Protein AF-0000000080536273 (afdb_homodimer)

Secondary structure (DSSP, 8-state):
--TT-HHHHHHTTSSPPPHHHHHHT-EEEEEETTTTEEEEEEEE-GGGB-TTSSBPHHHHHHHHHHHHHHHHHTT--TTEEEEEEEEEEEE-S---SEEEEEEEEEEEEETTEEEEEEEEE-TT--EEEEEEEEEEEEE-EETTEEPPHHHHHHHHHHHHHHHHTTT-/--TTSHHHHHHTTSSPPPHHHHHHT-EEEEEETTTTEEEEEEEE-GGGB-TTSSBPHHHHHHHHHHHHHHHHHTT--TTEEEEEEEEEEEE-S---SEEEEEEEEEEEEETTEEEEEEEEE-TT--EEEEEEEEEEEEE-EETTEEPPHHHHHHHHHHHHHHHHTTT-

Solvent-accessible surface area (backbone atoms only — not comparable to full-atom values): 16482 Å² total; per-residue (Å²): 128,48,80,70,9,59,46,48,34,33,76,71,63,79,34,74,63,31,32,33,40,58,62,42,34,57,40,84,71,49,72,40,76,93,64,31,30,26,36,35,36,29,38,38,47,68,56,45,10,35,54,86,46,32,45,31,67,19,52,54,44,27,51,38,43,67,19,30,51,49,27,50,36,49,68,32,52,42,23,44,42,74,44,70,41,34,38,37,37,39,47,71,40,91,39,63,61,35,65,35,38,33,30,6,24,52,76,45,73,54,92,46,36,36,35,29,36,22,38,31,22,39,88,88,63,50,61,25,32,38,34,39,35,38,26,41,47,43,68,32,60,59,96,86,35,73,41,55,54,88,54,22,50,58,50,51,50,52,44,30,52,55,48,43,54,67,79,106,128,48,78,70,8,60,46,48,33,33,75,72,62,78,34,75,63,31,32,32,40,59,62,42,34,58,41,86,72,49,72,41,75,92,63,30,29,27,36,35,36,28,39,38,48,69,57,45,10,34,54,85,47,31,44,31,67,19,52,52,45,27,51,39,44,68,18,29,50,48,27,52,34,51,70,33,53,43,24,46,42,74,43,69,42,32,37,38,38,40,48,70,40,91,40,64,61,35,66,36,37,33,30,6,22,51,76,44,73,55,94,48,37,36,34,28,37,23,38,31,22,40,89,87,63,51,61,27,33,38,35,40,34,38,28,42,48,41,68,32,62,58,95,87,36,71,41,55,55,88,54,22,48,58,52,52,51,51,43,29,53,56,48,43,53,68,78,107

Structure (mmCIF, N/CA/C/O backbone):
data_AF-0000000080536273-model_v1
#
loop_
_entity.id
_entity.type
_entity.pdbx_description
1 polymer Thioesterase
#
loop_
_atom_site.group_PDB
_atom_site.id
_atom_site.type_symbol
_atom_site.label_atom_id
_atom_site.label_alt_id
_atom_site.label_comp_id
_atom_site.label_asym_id
_atom_site.label_entity_id
_atom_site.label_seq_id
_atom_site.pdbx_PDB_ins_code
_atom_site.Cartn_x
_atom_site.Cartn_y
_atom_site.Cartn_z
_atom_site.occupancy
_atom_site.B_iso_or_equiv
_atom_site.auth_seq_id
_atom_site.auth_comp_id
_atom_site.auth_asym_id
_atom_site.auth_atom_id
_atom_site.pdbx_PDB_model_num
ATOM 1 N N . MET A 1 1 ? -8.031 -25.562 -11.961 1 55.72 1 MET A N 1
ATOM 2 C CA . MET A 1 1 ? -7.125 -25.172 -10.891 1 55.72 1 MET A CA 1
ATOM 3 C C . MET A 1 1 ? -5.797 -25.906 -10.992 1 55.72 1 MET A C 1
ATOM 5 O O . MET A 1 1 ? -5.773 -27.125 -11.227 1 55.72 1 MET A O 1
ATOM 9 N N . ASN A 1 2 ? -4.711 -25.188 -11.344 1 63.5 2 ASN A N 1
ATOM 10 C CA . ASN A 1 2 ? -3.426 -25.875 -11.461 1 63.5 2 ASN A CA 1
ATOM 11 C C . ASN A 1 2 ? -2.893 -26.297 -10.102 1 63.5 2 ASN A C 1
ATOM 13 O O . ASN A 1 2 ? -2.377 -25.469 -9.344 1 63.5 2 ASN A O 1
ATOM 17 N N . PRO A 1 3 ? -3.283 -27.5 -9.672 1 62.69 3 PRO A N 1
ATOM 18 C CA . PRO A 1 3 ? -2.848 -28 -8.359 1 62.69 3 PRO A CA 1
ATOM 19 C C . PRO A 1 3 ? -1.346 -27.828 -8.141 1 62.69 3 PRO A C 1
ATOM 21 O O . PRO A 1 3 ? -0.875 -27.906 -7 1 62.69 3 PRO A O 1
ATOM 24 N N . GLU A 1 4 ? -0.7 -27.578 -9.219 1 68.12 4 GLU A N 1
ATOM 25 C CA . GLU A 1 4 ? 0.751 -27.484 -9.086 1 68.12 4 GLU A CA 1
ATOM 26 C C . GLU A 1 4 ? 1.185 -26.047 -8.828 1 68.12 4 GLU A C 1
ATOM 28 O O . GLU A 1 4 ? 2.375 -25.766 -8.664 1 68.12 4 GLU A O 1
ATOM 33 N N . SER A 1 5 ? 0.226 -25.219 -8.648 1 80.94 5 SER A N 1
ATOM 34 C CA . SER A 1 5 ? 0.563 -23.812 -8.422 1 80.94 5 SER A CA 1
ATOM 35 C C . SER A 1 5 ? 0.964 -23.578 -6.969 1 80.94 5 SER A C 1
ATOM 37 O O . SER A 1 5 ? 0.443 -24.219 -6.059 1 80.94 5 SER A O 1
ATOM 39 N N . ILE A 1 6 ? 2.018 -22.797 -6.785 1 83.88 6 ILE A N 1
ATOM 40 C CA . ILE A 1 6 ? 2.463 -22.391 -5.457 1 83.88 6 ILE A CA 1
ATOM 41 C C . ILE A 1 6 ? 1.312 -21.734 -4.703 1 83.88 6 ILE A C 1
ATOM 43 O O . ILE A 1 6 ? 1.172 -21.906 -3.49 1 83.88 6 ILE A O 1
ATOM 47 N N . PHE A 1 7 ? 0.487 -21.188 -5.496 1 89.56 7 PHE A N 1
ATOM 48 C CA . PHE A 1 7 ? -0.667 -20.5 -4.934 1 89.56 7 PHE A CA 1
ATOM 49 C C . PHE A 1 7 ? -1.571 -21.469 -4.188 1 89.56 7 PHE A C 1
ATOM 51 O O . PHE A 1 7 ? -1.931 -21.234 -3.033 1 89.56 7 PHE A O 1
ATOM 58 N N . TYR A 1 8 ? -1.794 -22.531 -4.664 1 89.12 8 TYR A N 1
ATOM 59 C CA . TYR A 1 8 ? -2.723 -23.484 -4.047 1 89.12 8 TYR A CA 1
ATOM 60 C C . TYR A 1 8 ? -2.057 -24.234 -2.902 1 89.12 8 TYR A C 1
ATOM 62 O O . TYR A 1 8 ? -2.734 -24.734 -2.004 1 89.12 8 TYR A O 1
ATOM 70 N N . SER A 1 9 ? -0.755 -24.297 -2.938 1 88.38 9 SER A N 1
ATOM 71 C CA . SER A 1 9 ? -0.055 -24.859 -1.787 1 88.38 9 SER A CA 1
ATOM 72 C C . SER A 1 9 ? -0.231 -23.969 -0.552 1 88.38 9 SER A C 1
ATOM 74 O O . SER A 1 9 ? -0.287 -24.484 0.571 1 88.38 9 SER A O 1
ATOM 76 N N . VAL A 1 10 ? -0.36 -22.719 -0.791 1 90.44 10 VAL A N 1
ATOM 77 C CA . VAL A 1 10 ? -0.604 -21.781 0.304 1 90.44 10 VAL A CA 1
ATOM 78 C C . VAL A 1 10 ? -2.068 -21.859 0.731 1 90.44 10 VAL A C 1
ATOM 80 O O . VAL A 1 10 ? -2.369 -21.969 1.922 1 90.44 10 VAL A O 1
ATOM 83 N N . VAL A 1 11 ? -2.955 -21.844 -0.233 1 92.19 11 VAL A N 1
ATOM 84 C CA . VAL A 1 11 ? -4.395 -21.844 0.006 1 92.19 11 VAL A CA 1
ATOM 85 C C . VAL A 1 11 ? -4.801 -23.109 0.758 1 92.19 11 VAL A C 1
ATOM 87 O O . VAL A 1 11 ? -5.648 -23.062 1.649 1 92.19 11 VAL A O 1
ATOM 90 N N . ASN A 1 12 ? -4.113 -24.203 0.461 1 90.81 12 ASN A N 1
ATOM 91 C CA . ASN A 1 12 ? -4.469 -25.484 1.057 1 90.81 12 ASN A CA 1
ATOM 92 C C . ASN A 1 12 ? -3.748 -25.703 2.385 1 90.81 12 ASN A C 1
ATOM 94 O O . ASN A 1 12 ? -3.99 -26.703 3.07 1 90.81 12 ASN A O 1
ATOM 98 N N . GLY A 1 13 ? -2.844 -24.844 2.736 1 90.38 13 GLY A N 1
ATOM 99 C CA . GLY A 1 13 ? -2.197 -24.906 4.035 1 90.38 13 GLY A CA 1
ATOM 100 C C . GLY A 1 13 ? -0.905 -25.703 4.02 1 90.38 13 GLY A C 1
ATOM 101 O O . GLY A 1 13 ? -0.307 -25.953 5.07 1 90.38 13 GLY A O 1
ATOM 102 N N . ASP A 1 14 ? -0.464 -26.172 2.814 1 90 14 ASP A N 1
ATOM 103 C CA . ASP A 1 14 ? 0.796 -26.891 2.691 1 90 14 ASP A CA 1
ATOM 104 C C . ASP A 1 14 ? 1.989 -25.969 2.904 1 90 14 ASP A C 1
ATOM 106 O O . ASP A 1 14 ? 3.053 -26.406 3.346 1 90 14 ASP A O 1
ATOM 110 N N . LEU A 1 15 ? 1.803 -24.797 2.541 1 91.31 15 LEU A N 1
ATOM 111 C CA . LEU A 1 15 ? 2.793 -23.734 2.752 1 91.31 15 LEU A CA 1
ATOM 112 C C . LEU A 1 15 ? 2.186 -22.562 3.516 1 91.31 15 LEU A C 1
ATOM 114 O O . LEU A 1 15 ? 0.981 -22.312 3.426 1 91.31 15 LEU A O 1
ATOM 118 N N . PRO A 1 16 ? 3.014 -21.922 4.289 1 91.75 16 PRO A N 1
ATOM 119 C CA . PRO A 1 16 ? 2.486 -20.766 5.02 1 91.75 16 PRO A CA 1
ATOM 120 C C . PRO A 1 16 ? 2.189 -19.578 4.109 1 91.75 16 PRO A C 1
ATOM 122 O O . PRO A 1 16 ? 2.752 -19.469 3.016 1 91.75 16 PRO A O 1
ATOM 125 N N . PRO A 1 17 ? 1.278 -18.719 4.598 1 92.38 17 PRO A N 1
ATOM 126 C CA . PRO A 1 17 ? 1.114 -17.469 3.861 1 92.38 17 PRO A CA 1
ATOM 127 C C . PRO A 1 17 ? 2.336 -16.562 3.963 1 92.38 17 PRO A C 1
ATOM 129 O O . PRO A 1 17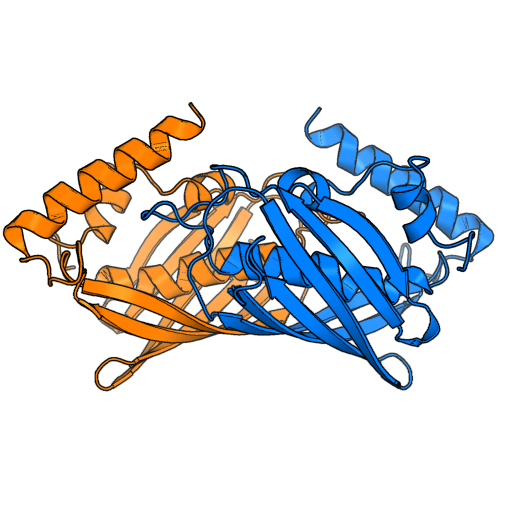 ? 3.209 -16.781 4.809 1 92.38 17 PRO A O 1
ATOM 132 N N . SER A 1 18 ? 2.42 -15.648 3.035 1 93.88 18 SER A N 1
ATOM 133 C CA . SER A 1 18 ? 3.451 -14.625 3.172 1 93.88 18 SER A CA 1
ATOM 134 C C . SER A 1 18 ? 3.258 -13.812 4.449 1 93.88 18 SER A C 1
ATOM 136 O O . SER A 1 18 ? 2.164 -13.789 5.016 1 93.88 18 SER A O 1
ATOM 138 N N . GLN A 1 19 ? 4.312 -13.148 4.926 1 96.31 19 GLN A N 1
ATOM 139 C CA . GLN A 1 19 ? 4.195 -12.258 6.074 1 96.31 19 GLN A CA 1
ATOM 140 C C . GLN A 1 19 ? 3.219 -11.117 5.793 1 96.31 19 GLN A C 1
ATOM 142 O O . GLN A 1 19 ? 2.402 -10.766 6.645 1 96.31 19 GLN A O 1
ATOM 147 N N . ALA A 1 20 ? 3.293 -10.602 4.562 1 97 20 ALA A N 1
ATOM 148 C CA . ALA A 1 20 ? 2.357 -9.555 4.164 1 97 20 ALA A CA 1
ATOM 149 C C . ALA A 1 20 ? 0.914 -10.039 4.273 1 97 20 ALA A C 1
ATOM 151 O O . ALA A 1 20 ? 0.055 -9.336 4.809 1 97 20 ALA A O 1
ATOM 152 N N . GLY A 1 21 ? 0.68 -11.219 3.727 1 97.12 21 GLY A N 1
ATOM 153 C CA . GLY A 1 21 ? -0.654 -11.789 3.822 1 97.12 21 GLY A CA 1
ATOM 154 C C . GLY A 1 21 ? -1.128 -11.961 5.254 1 97.12 21 GLY A C 1
ATOM 155 O O . GLY A 1 21 ? -2.289 -11.688 5.562 1 97.12 21 GLY A O 1
ATOM 156 N N . THR A 1 22 ? -0.258 -12.391 6.117 1 96.56 22 THR A N 1
ATOM 157 C CA . THR A 1 22 ? -0.584 -12.547 7.531 1 96.56 22 THR A CA 1
ATOM 158 C C . THR A 1 22 ? -0.909 -11.203 8.164 1 96.56 22 THR A C 1
ATOM 160 O O . THR A 1 22 ? -1.911 -11.062 8.867 1 96.56 22 THR A O 1
ATOM 163 N N . LEU A 1 23 ? -0.122 -10.25 7.887 1 97.31 23 LEU A N 1
ATOM 164 C CA . LEU A 1 23 ? -0.314 -8.914 8.43 1 97.31 23 LEU A CA 1
ATOM 165 C C . LEU A 1 23 ? -1.658 -8.336 8 1 97.31 23 LEU A C 1
ATOM 167 O O . LEU A 1 23 ? -2.357 -7.711 8.805 1 97.31 23 LEU A O 1
ATOM 171 N N . LEU A 1 24 ? -2.047 -8.578 6.766 1 98.38 24 LEU A N 1
ATOM 172 C CA . LEU A 1 24 ? -3.264 -8.008 6.199 1 98.38 24 LEU A CA 1
ATOM 173 C C . LEU A 1 24 ? -4.484 -8.844 6.574 1 98.38 24 LEU A C 1
ATOM 175 O O . LEU A 1 24 ? -5.617 -8.469 6.266 1 98.38 24 LEU A O 1
ATOM 179 N N . GLY A 1 25 ? -4.266 -9.992 7.219 1 98.12 25 GLY A N 1
ATOM 180 C CA . GLY A 1 25 ? -5.371 -10.883 7.512 1 98.12 25 GLY A CA 1
ATOM 181 C C . GLY A 1 25 ? -5.98 -11.508 6.273 1 98.12 25 GLY A C 1
ATOM 182 O O . GLY A 1 25 ? -7.203 -11.633 6.172 1 98.12 25 GLY A O 1
ATOM 183 N N . TRP A 1 26 ? -5.195 -11.852 5.363 1 98.12 26 TRP A N 1
ATOM 184 C CA . TRP A 1 26 ? -5.602 -12.352 4.055 1 98.12 26 TRP A CA 1
ATOM 185 C C . TRP A 1 26 ? -6.176 -13.766 4.172 1 98.12 26 TRP A C 1
ATOM 187 O O . TRP A 1 26 ? -5.59 -14.625 4.824 1 98.12 26 TRP A O 1
ATOM 197 N N . ARG A 1 27 ? -7.293 -13.969 3.59 1 97.38 27 ARG A N 1
ATOM 198 C CA . ARG A 1 27 ? -7.938 -15.281 3.516 1 97.38 27 ARG A CA 1
ATOM 199 C C . ARG A 1 27 ? -8.523 -15.523 2.129 1 97.38 27 ARG A C 1
ATOM 201 O O . ARG A 1 27 ? -9.258 -14.688 1.603 1 97.38 27 ARG A O 1
ATOM 208 N N . PHE A 1 28 ? -8.219 -16.719 1.618 1 97.62 28 PHE A N 1
ATOM 209 C CA . PHE A 1 28 ? -8.766 -17.125 0.33 1 97.62 28 PHE A CA 1
ATOM 210 C C . PHE A 1 28 ? -10.219 -17.562 0.475 1 97.62 28 PHE A C 1
ATOM 212 O O . PHE A 1 28 ? -10.562 -18.281 1.414 1 97.62 28 PHE A O 1
ATOM 219 N N . VAL A 1 29 ? -11.055 -17.094 -0.467 1 98 29 VAL A N 1
ATOM 220 C CA . VAL A 1 29 ? -12.445 -17.531 -0.459 1 98 29 VAL A CA 1
ATOM 221 C C . VAL A 1 29 ? -12.711 -18.438 -1.665 1 98 29 VAL A C 1
ATOM 223 O O . VAL A 1 29 ? -13.094 -19.594 -1.509 1 98 29 VAL A O 1
ATOM 226 N N . GLU A 1 30 ? -12.43 -17.922 -2.855 1 97.06 30 GLU A N 1
ATOM 227 C CA . GLU A 1 30 ? -12.648 -18.734 -4.047 1 97.06 30 GLU A CA 1
ATOM 228 C C . GLU A 1 30 ? -11.961 -18.125 -5.266 1 97.06 30 GLU A C 1
ATOM 230 O O . GLU A 1 30 ? -11.555 -16.969 -5.238 1 97.06 30 GLU A O 1
ATOM 235 N N . TYR A 1 31 ? -11.844 -18.969 -6.273 1 96.56 31 TYR A N 1
ATOM 236 C CA . TYR A 1 31 ? -11.359 -18.562 -7.586 1 96.56 31 TYR A CA 1
ATOM 237 C C . TYR A 1 31 ? -12.312 -19 -8.688 1 96.56 31 TYR A C 1
ATOM 239 O O . TYR A 1 31 ? -12.719 -20.172 -8.734 1 96.56 31 TYR A O 1
ATOM 247 N N . ASP A 1 32 ? -12.711 -18.047 -9.461 1 96.94 32 ASP A N 1
ATOM 248 C CA . ASP A 1 32 ? -13.523 -18.328 -10.641 1 96.94 32 ASP A CA 1
ATOM 249 C C . ASP A 1 32 ? -12.664 -18.422 -11.898 1 96.94 32 ASP A C 1
ATOM 251 O O . ASP A 1 32 ? -12.227 -17.391 -12.43 1 96.94 32 ASP A O 1
ATOM 255 N N . ASP A 1 33 ? -12.492 -19.594 -12.391 1 93.5 33 ASP A N 1
ATOM 256 C CA . ASP A 1 33 ? -11.609 -19.828 -13.539 1 93.5 33 ASP A CA 1
ATOM 257 C C . ASP A 1 33 ? -12.164 -19.156 -14.797 1 93.5 33 ASP A C 1
ATOM 259 O O . ASP A 1 33 ? -11.406 -18.578 -15.578 1 93.5 33 ASP A O 1
ATOM 263 N N . ALA A 1 34 ? -13.406 -19.203 -14.961 1 95.44 34 ALA A N 1
ATOM 264 C CA . ALA A 1 34 ? -14.031 -18.656 -16.156 1 95.44 34 ALA A CA 1
ATOM 265 C C . ALA A 1 34 ? -13.836 -17.141 -16.234 1 95.44 34 ALA A C 1
ATOM 267 O O . ALA A 1 34 ? -13.594 -16.594 -17.297 1 95.44 34 ALA A O 1
ATOM 268 N N . LEU A 1 35 ? -13.875 -16.484 -15.086 1 96.38 35 LEU A N 1
ATOM 269 C CA . LEU A 1 35 ? -13.742 -15.039 -15.023 1 96.38 35 LEU A CA 1
ATOM 270 C C . LEU A 1 35 ? -12.297 -14.641 -14.719 1 96.38 35 LEU A C 1
ATOM 272 O O . LEU A 1 35 ? -11.953 -13.453 -14.758 1 96.38 35 LEU A O 1
ATOM 276 N N . ARG A 1 36 ? -11.484 -15.594 -14.398 1 96.88 36 ARG A N 1
ATOM 277 C CA . ARG A 1 36 ? -10.133 -15.336 -13.922 1 96.88 36 ARG A CA 1
ATOM 278 C C . ARG A 1 36 ? -10.141 -14.352 -12.75 1 96.88 36 ARG A C 1
ATOM 280 O O . ARG A 1 36 ? -9.359 -13.398 -12.734 1 96.88 36 ARG A O 1
ATOM 287 N N . ARG A 1 37 ? -11.039 -1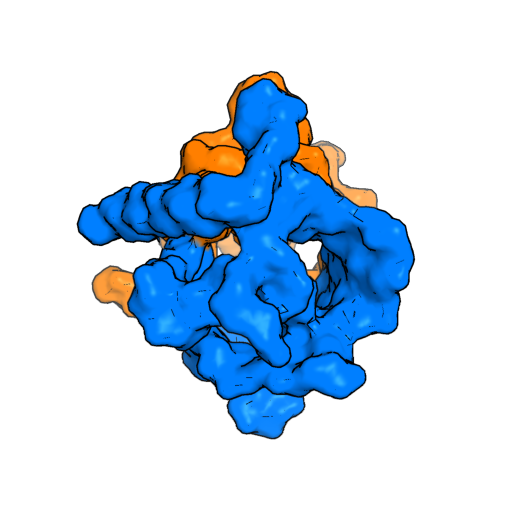4.703 -11.859 1 98.19 37 ARG A N 1
ATOM 288 C CA . ARG A 1 37 ? -11.328 -13.797 -10.75 1 98.19 37 ARG A CA 1
ATOM 289 C C . ARG A 1 37 ? -11.141 -14.5 -9.406 1 98.19 37 ARG A C 1
ATOM 291 O O . ARG A 1 37 ? -11.609 -15.617 -9.219 1 98.19 37 ARG A O 1
ATOM 298 N N . ILE A 1 38 ? -10.484 -13.734 -8.547 1 98.06 38 ILE A N 1
ATOM 299 C CA . ILE A 1 38 ? -10.312 -14.25 -7.195 1 98.06 38 ILE A CA 1
ATOM 300 C C . ILE A 1 38 ? -11.172 -13.453 -6.223 1 98.06 38 ILE A C 1
ATOM 302 O O . ILE A 1 38 ? -11.391 -12.25 -6.418 1 98.06 38 ILE A O 1
ATOM 306 N N . HIS A 1 39 ? -11.656 -14.117 -5.242 1 98.62 39 HIS A N 1
ATOM 307 C CA . HIS A 1 39 ? -12.352 -13.555 -4.09 1 98.62 39 HIS A CA 1
ATOM 308 C C . HIS A 1 39 ? -11.594 -13.844 -2.795 1 98.62 39 HIS A C 1
ATOM 310 O O . HIS A 1 39 ? -11.328 -15.008 -2.479 1 98.62 39 HIS A O 1
ATOM 316 N N . VAL A 1 40 ? -11.25 -12.781 -2.09 1 98.62 40 VAL A N 1
ATOM 317 C CA . VAL A 1 40 ? -10.516 -12.938 -0.84 1 98.62 40 VAL A CA 1
ATOM 318 C C . VAL A 1 40 ? -11.117 -12.031 0.233 1 98.62 40 VAL A C 1
ATOM 320 O O . VAL A 1 40 ? -11.953 -11.18 -0.064 1 98.62 40 VAL A O 1
ATOM 323 N N . GLU A 1 41 ? -10.68 -12.258 1.43 1 98.81 41 GLU A N 1
ATOM 324 C CA . GLU A 1 41 ? -11.023 -11.398 2.557 1 98.81 41 GLU A CA 1
ATOM 325 C C . GLU A 1 41 ? -9.781 -10.977 3.33 1 98.81 41 GLU A C 1
ATOM 327 O O . GLU A 1 41 ? -8.758 -11.672 3.299 1 98.81 41 GLU A O 1
ATOM 332 N N . PHE A 1 42 ? -9.953 -9.875 3.939 1 98.81 42 PHE A N 1
ATOM 333 C CA . PHE A 1 42 ? -8.938 -9.344 4.848 1 98.81 42 PHE A CA 1
ATOM 334 C C . PHE A 1 42 ? -9.539 -9.062 6.219 1 98.81 42 PHE A C 1
ATOM 336 O O . PHE A 1 42 ? -10.758 -8.906 6.352 1 98.81 42 PHE A O 1
ATOM 343 N N . ASP A 1 43 ? -8.688 -9.07 7.219 1 98.75 43 ASP A N 1
ATOM 344 C CA . ASP A 1 43 ? -9 -8.555 8.547 1 98.75 43 ASP A CA 1
ATOM 345 C C . ASP A 1 43 ? -8 -7.48 8.969 1 98.75 43 ASP A C 1
ATOM 347 O O . ASP A 1 43 ? -6.938 -7.797 9.516 1 98.75 43 ASP A O 1
ATOM 351 N N . ALA A 1 44 ? -8.367 -6.262 8.656 1 98.19 44 ALA A N 1
ATOM 352 C CA . ALA A 1 44 ? -7.465 -5.141 8.898 1 98.19 44 ALA A CA 1
ATOM 353 C C . ALA A 1 44 ? -7.34 -4.844 10.391 1 98.19 44 ALA A C 1
ATOM 355 O O . ALA A 1 44 ? -8.312 -4.453 11.031 1 98.19 44 ALA A O 1
ATOM 356 N N . GLY A 1 45 ? -6.184 -4.977 10.906 1 97.06 45 GLY A N 1
ATOM 357 C CA . GLY A 1 45 ? -5.934 -4.684 12.312 1 97.06 45 GLY A CA 1
ATOM 358 C C . GLY A 1 45 ? -5.656 -3.217 12.57 1 97.06 45 GLY A C 1
ATOM 359 O O . GLY A 1 45 ? -5.473 -2.436 11.641 1 97.06 45 GLY A O 1
ATOM 360 N N . PRO A 1 46 ? -5.586 -2.863 13.898 1 95.62 46 PRO A N 1
ATOM 361 C CA . PRO A 1 46 ? -5.359 -1.465 14.266 1 95.62 46 PRO A CA 1
ATOM 362 C C . PRO A 1 46 ? -3.984 -0.957 13.836 1 95.62 46 PRO A C 1
ATOM 364 O O . PRO A 1 46 ? -3.793 0.251 13.672 1 95.62 46 PRO A O 1
ATOM 367 N N . MET A 1 47 ? -3.064 -1.835 13.562 1 96.12 47 MET A N 1
ATOM 368 C CA . MET A 1 47 ? -1.708 -1.453 13.18 1 96.12 47 MET A CA 1
ATOM 369 C C . MET A 1 47 ? -1.697 -0.773 11.812 1 96.12 47 MET A C 1
ATOM 371 O O . MET A 1 47 ? -0.717 -0.122 11.453 1 96.12 47 MET A O 1
ATOM 375 N N . LEU A 1 48 ? -2.771 -0.905 11.055 1 97.81 48 LEU A N 1
ATOM 376 C CA . LEU A 1 48 ? -2.801 -0.423 9.68 1 97.81 48 LEU A CA 1
ATOM 377 C C . LEU A 1 48 ? -3.439 0.96 9.602 1 97.81 48 LEU A C 1
ATOM 379 O O . LEU A 1 48 ? -3.686 1.474 8.508 1 97.81 48 LEU A O 1
ATOM 383 N N . THR A 1 49 ? -3.674 1.627 10.734 1 96.69 49 THR A N 1
ATOM 384 C CA . THR A 1 49 ? -4.539 2.801 10.742 1 96.69 49 THR A CA 1
ATOM 385 C C . THR A 1 49 ? -3.715 4.078 10.609 1 96.69 49 THR A C 1
ATOM 387 O O . THR A 1 49 ? -2.58 4.148 11.086 1 96.69 49 THR A O 1
ATOM 390 N N . ASN A 1 50 ? -4.371 5.051 9.953 1 94.38 50 ASN A N 1
ATOM 391 C CA . ASN A 1 50 ? -3.854 6.414 9.891 1 94.38 50 ASN A CA 1
ATOM 392 C C . ASN A 1 50 ? -4.16 7.191 11.164 1 94.38 50 ASN A C 1
ATOM 394 O O . ASN A 1 50 ? -4.715 6.637 12.117 1 94.38 50 ASN A O 1
ATOM 398 N N . PRO A 1 51 ? -3.781 8.461 11.25 1 89.44 51 PRO A N 1
ATOM 399 C CA . PRO A 1 51 ? -3.975 9.234 12.477 1 89.44 51 PRO A CA 1
ATOM 400 C C . PRO A 1 51 ? -5.441 9.32 12.891 1 89.44 51 PRO A C 1
ATOM 402 O O . PRO A 1 51 ? -5.742 9.477 14.078 1 89.44 51 PRO A O 1
ATOM 405 N N . MET A 1 52 ? -6.32 9.188 11.914 1 89.94 52 MET A N 1
ATOM 406 C CA . MET A 1 52 ? -7.742 9.344 12.211 1 89.94 52 MET A CA 1
ATOM 407 C C . MET A 1 52 ? -8.383 8 12.555 1 89.94 52 MET A C 1
ATOM 409 O O . MET A 1 52 ? -9.578 7.938 12.828 1 89.94 52 MET A O 1
ATOM 413 N N . GLY A 1 53 ? -7.656 6.918 12.406 1 93.5 53 GLY A N 1
ATOM 414 C CA . GLY A 1 53 ? -8.148 5.609 12.805 1 93.5 53 GLY A CA 1
ATOM 415 C C . GLY A 1 53 ? -8.703 4.801 11.641 1 93.5 53 GLY A C 1
ATOM 416 O O . GLY A 1 53 ? -9.188 3.684 11.836 1 93.5 53 GLY A O 1
ATOM 417 N N . ASN A 1 54 ? -8.672 5.387 10.5 1 96.19 54 ASN A N 1
ATOM 418 C CA . ASN A 1 54 ? -9.008 4.629 9.305 1 96.19 54 ASN A CA 1
ATOM 419 C C . ASN A 1 54 ? -7.805 3.859 8.766 1 96.19 54 ASN A C 1
ATOM 421 O O . ASN A 1 54 ? -6.66 4.219 9.047 1 96.19 54 ASN A O 1
ATOM 425 N N . VAL A 1 55 ? -8.078 2.812 8.016 1 98 55 VAL A N 1
ATOM 426 C CA . VAL A 1 55 ? -6.98 2.129 7.332 1 98 55 VAL A CA 1
ATOM 427 C C . VAL A 1 55 ? -6.293 3.088 6.363 1 98 55 VAL A C 1
ATOM 429 O O . VAL A 1 55 ? -6.957 3.76 5.57 1 98 55 VAL A O 1
ATOM 432 N N . GLN A 1 56 ? -5.023 3.193 6.504 1 97.88 56 GLN A N 1
ATOM 433 C CA . GLN A 1 56 ? -4.27 4.062 5.605 1 97.88 56 GLN A CA 1
ATOM 434 C C . GLN A 1 56 ? -4.449 3.641 4.152 1 97.88 56 GLN A C 1
ATOM 436 O O . GLN A 1 56 ? -4.445 2.449 3.84 1 97.88 56 GLN A O 1
ATOM 441 N N . GLY A 1 57 ? -4.527 4.539 3.197 1 96.81 57 GLY A N 1
ATOM 442 C CA . GLY A 1 57 ? -4.77 4.262 1.79 1 96.81 57 GLY A CA 1
ATOM 443 C C . GLY A 1 57 ? -3.729 3.346 1.176 1 96.81 57 GLY A C 1
ATOM 444 O O . GLY A 1 57 ? -4.059 2.484 0.355 1 96.81 57 GLY A O 1
ATOM 445 N N . GLY A 1 58 ? -2.533 3.551 1.526 1 97.38 58 GLY A N 1
ATOM 446 C CA . GLY A 1 58 ? -1.48 2.689 1.012 1 97.38 58 GLY A CA 1
ATOM 447 C C . GLY A 1 58 ? -1.67 1.229 1.379 1 97.38 58 GLY A C 1
ATOM 448 O O . GLY A 1 58 ? -1.31 0.338 0.608 1 97.38 58 GLY A O 1
ATOM 449 N N . PHE A 1 59 ? -2.219 0.979 2.5 1 98.44 59 PHE A N 1
ATOM 450 C CA . PHE A 1 59 ? -2.463 -0.404 2.893 1 98.44 59 PHE A CA 1
ATOM 451 C C . PHE A 1 59 ? -3.643 -0.986 2.123 1 98.44 59 PHE A C 1
ATOM 453 O O . PHE A 1 59 ? -3.693 -2.191 1.872 1 98.44 59 PHE A O 1
ATOM 460 N N . LEU A 1 60 ? -4.59 -0.159 1.732 1 98.88 60 LEU A N 1
ATOM 461 C CA . LEU A 1 60 ? -5.605 -0.627 0.795 1 98.88 60 LEU A CA 1
ATOM 462 C C . LEU A 1 60 ? -4.973 -1.025 -0.535 1 98.88 60 LEU A C 1
ATOM 464 O O . LEU A 1 60 ? -5.383 -2.012 -1.15 1 98.88 60 LEU A O 1
ATOM 468 N N . SER A 1 61 ? -3.986 -0.264 -0.954 1 98.75 61 SER A N 1
ATOM 469 C CA . SER A 1 61 ? -3.242 -0.647 -2.148 1 98.75 61 SER A CA 1
ATOM 470 C C . SER A 1 61 ? -2.557 -1.996 -1.964 1 98.75 61 SER A C 1
ATOM 472 O O . SER A 1 61 ? -2.494 -2.801 -2.896 1 98.75 61 SER A O 1
ATOM 474 N N . ALA A 1 62 ? -2.004 -2.205 -0.787 1 98.69 62 ALA A N 1
ATOM 475 C CA . ALA A 1 62 ? -1.368 -3.486 -0.488 1 98.69 62 ALA A CA 1
ATOM 476 C C . ALA A 1 62 ? -2.379 -4.629 -0.549 1 98.69 62 ALA A C 1
ATOM 478 O O . ALA A 1 62 ? -2.072 -5.711 -1.058 1 98.69 62 ALA A O 1
ATOM 479 N N . MET A 1 63 ? -3.557 -4.395 -0.019 1 98.88 63 MET A N 1
ATOM 480 C CA . MET A 1 63 ? -4.617 -5.391 -0.104 1 98.88 63 MET A CA 1
ATOM 481 C C . MET A 1 63 ? -4.992 -5.668 -1.558 1 98.88 63 MET A C 1
ATOM 483 O O . MET A 1 63 ? -5.176 -6.82 -1.947 1 98.88 63 MET A O 1
ATOM 487 N N . LEU A 1 64 ? -5.055 -4.586 -2.316 1 98.88 64 LEU A N 1
ATOM 488 C CA . LEU A 1 64 ? -5.395 -4.734 -3.729 1 98.88 64 LEU A CA 1
ATOM 489 C C . LEU A 1 64 ? -4.32 -5.523 -4.465 1 98.88 64 LEU A C 1
ATOM 491 O O . LEU A 1 64 ? -4.629 -6.316 -5.355 1 98.88 64 LEU A O 1
ATOM 495 N N . ASP A 1 65 ? -3.053 -5.336 -4.148 1 98.62 65 ASP A N 1
ATOM 496 C CA . ASP A 1 65 ? -1.966 -6.168 -4.66 1 98.62 65 ASP A CA 1
ATOM 497 C C . ASP A 1 65 ? -2.219 -7.645 -4.367 1 98.62 65 ASP A C 1
ATOM 499 O O . ASP A 1 65 ? -2.051 -8.492 -5.242 1 98.62 65 ASP A O 1
ATOM 503 N N . ASP A 1 66 ? -2.705 -7.953 -3.158 1 98.31 66 ASP A N 1
ATOM 504 C CA . ASP A 1 66 ? -2.945 -9.328 -2.727 1 98.31 66 ASP A CA 1
ATOM 505 C C . ASP A 1 66 ? -4.289 -9.836 -3.24 1 98.31 66 ASP A C 1
ATOM 507 O O . ASP A 1 66 ? -4.742 -10.914 -2.846 1 98.31 66 ASP A O 1
ATOM 511 N N . CYS A 1 67 ? -4.988 -9.055 -4.008 1 98.5 67 CYS A N 1
ATOM 512 C CA . CYS A 1 67 ? -6.105 -9.508 -4.824 1 98.5 67 CYS A CA 1
ATOM 513 C C . CYS A 1 67 ? -5.652 -9.789 -6.254 1 98.5 67 CYS A C 1
ATOM 515 O O . CYS A 1 67 ? -5.801 -10.914 -6.746 1 98.5 67 CYS A O 1
ATOM 517 N N . MET A 1 68 ? -5.047 -8.844 -6.836 1 98.44 68 MET A N 1
ATOM 518 C CA . MET A 1 68 ? -4.707 -8.891 -8.258 1 98.44 68 MET A CA 1
ATOM 519 C C . MET A 1 68 ? -3.568 -9.875 -8.508 1 98.44 68 MET A C 1
ATOM 521 O O . MET A 1 68 ? -3.604 -10.641 -9.477 1 98.44 68 MET A O 1
ATOM 525 N N . GLY A 1 69 ? -2.541 -9.875 -7.656 1 97.25 69 GLY A N 1
ATOM 526 C CA . GLY A 1 69 ? -1.451 -10.836 -7.781 1 97.25 69 GLY A CA 1
ATOM 527 C C . GLY A 1 69 ? -1.919 -12.273 -7.781 1 97.25 69 GLY A C 1
ATOM 528 O O . GLY A 1 69 ? -1.674 -13.016 -8.742 1 97.25 69 GLY A O 1
ATOM 529 N N . PRO A 1 70 ? -2.639 -12.648 -6.77 1 96.38 70 PRO A N 1
ATOM 530 C CA . PRO A 1 70 ? -3.148 -14.023 -6.66 1 96.38 70 PRO A CA 1
ATOM 531 C C . PRO A 1 70 ? -4.016 -14.422 -7.848 1 96.38 70 PRO A C 1
ATOM 533 O O . PRO A 1 70 ? -4.035 -15.594 -8.234 1 96.38 70 PRO A O 1
ATOM 536 N N . ALA A 1 71 ? -4.75 -13.484 -8.43 1 97 71 ALA A N 1
ATOM 537 C CA . ALA A 1 71 ? -5.531 -13.805 -9.625 1 97 71 ALA A CA 1
ATOM 538 C C . ALA A 1 71 ? -4.641 -14.352 -10.734 1 97 71 ALA A C 1
ATOM 540 O O . ALA A 1 71 ? -5.066 -15.195 -11.523 1 97 71 ALA A O 1
ATOM 541 N N . ILE A 1 72 ? -3.453 -13.883 -10.812 1 96.25 72 ILE A N 1
ATOM 542 C CA . ILE A 1 72 ? -2.475 -14.359 -11.789 1 96.25 72 ILE A CA 1
ATOM 543 C C . ILE A 1 72 ? -1.865 -15.672 -11.305 1 96.25 72 ILE A C 1
ATOM 545 O O . ILE A 1 72 ? -1.786 -16.641 -12.062 1 96.25 72 ILE A O 1
ATOM 549 N N . TYR A 1 73 ? -1.496 -15.695 -10.031 1 94.62 73 TYR A N 1
ATOM 550 C CA . TYR A 1 73 ? -0.747 -16.812 -9.477 1 94.62 73 TYR A CA 1
ATOM 551 C C . TYR A 1 73 ? -1.608 -18.078 -9.422 1 94.62 73 TYR A C 1
ATOM 553 O O . TYR A 1 73 ? -1.088 -19.188 -9.391 1 94.62 73 TYR A O 1
ATOM 561 N N . ALA A 1 74 ? -2.936 -17.875 -9.445 1 92.88 74 ALA A N 1
ATOM 562 C CA . ALA A 1 74 ? -3.848 -19.016 -9.414 1 92.88 74 ALA A CA 1
ATOM 563 C C . ALA A 1 74 ? -3.6 -19.953 -10.602 1 92.88 74 ALA A C 1
ATOM 565 O O . ALA A 1 74 ? -3.891 -21.141 -10.531 1 92.88 74 ALA A O 1
ATOM 566 N N . THR A 1 75 ? -3.006 -19.438 -11.68 1 90.19 75 THR A N 1
ATOM 567 C CA . THR A 1 75 ? -2.822 -20.266 -12.867 1 90.19 75 THR A CA 1
ATOM 568 C C . THR A 1 75 ? -1.356 -20.297 -13.289 1 90.19 75 THR A C 1
ATOM 570 O O . THR A 1 75 ? -1.013 -20.859 -14.328 1 90.19 75 THR A O 1
ATOM 573 N N . LEU A 1 76 ? -0.554 -19.719 -12.562 1 91.25 76 LEU A N 1
ATOM 574 C CA . LEU A 1 76 ? 0.856 -19.594 -12.914 1 91.25 76 LEU A CA 1
ATOM 575 C C . LEU A 1 76 ? 1.641 -20.812 -12.438 1 91.25 76 LEU A C 1
ATOM 577 O O . LEU A 1 76 ? 1.541 -21.203 -11.273 1 91.25 76 LEU A O 1
ATOM 581 N N . PRO A 1 77 ? 2.365 -21.406 -13.336 1 89.38 77 PRO A N 1
ATOM 582 C CA . PRO A 1 77 ? 3.195 -22.531 -12.883 1 89.38 77 PRO A CA 1
ATOM 583 C C . PRO A 1 77 ? 4.273 -22.094 -11.883 1 89.38 77 PRO A C 1
ATOM 585 O O . PRO A 1 77 ? 4.605 -20.906 -11.805 1 89.38 77 PRO A O 1
ATOM 588 N N . ALA A 1 78 ? 4.852 -23.031 -11.156 1 88.75 78 ALA A N 1
ATOM 589 C CA . ALA A 1 78 ? 5.73 -22.766 -10.023 1 88.75 78 ALA A CA 1
ATOM 590 C C . ALA A 1 78 ? 7.027 -22.094 -10.477 1 88.75 78 ALA A C 1
ATOM 592 O O . ALA A 1 78 ? 7.711 -21.438 -9.688 1 88.75 78 ALA A O 1
ATOM 593 N N . ASN A 1 79 ? 7.375 -22.312 -11.742 1 92.06 79 ASN A N 1
ATOM 594 C CA . ASN A 1 79 ? 8.664 -21.781 -12.188 1 92.06 79 ASN A CA 1
ATOM 595 C C . ASN A 1 79 ? 8.508 -20.422 -12.859 1 92.06 79 ASN A C 1
ATOM 597 O O . ASN A 1 79 ? 9.414 -19.953 -13.555 1 92.06 79 ASN A O 1
ATOM 601 N N . ARG A 1 80 ? 7.34 -19.828 -12.719 1 93 80 ARG A N 1
ATOM 602 C CA . ARG A 1 80 ? 7.074 -18.469 -13.211 1 93 80 ARG A CA 1
ATOM 603 C C . ARG A 1 80 ? 6.676 -17.547 -12.062 1 93 80 ARG A C 1
ATOM 605 O O . ARG A 1 80 ? 6.141 -18 -11.047 1 93 80 ARG A O 1
ATOM 612 N N . ILE A 1 81 ? 7.047 -16.266 -12.273 1 93.5 81 ILE A N 1
ATOM 613 C CA . ILE A 1 81 ? 6.711 -15.273 -11.266 1 93.5 81 ILE A CA 1
ATOM 614 C C . ILE A 1 81 ? 6.086 -14.047 -11.93 1 93.5 81 ILE A C 1
ATOM 616 O O . ILE A 1 81 ? 6.383 -13.742 -13.086 1 93.5 81 ILE A O 1
ATOM 620 N N . ALA A 1 82 ? 5.203 -13.453 -11.242 1 95.75 82 ALA A N 1
ATOM 621 C CA . ALA A 1 82 ? 4.582 -12.195 -11.648 1 95.75 82 ALA A CA 1
ATOM 622 C C . ALA A 1 82 ? 5.023 -11.055 -10.742 1 95.75 82 ALA A C 1
ATOM 624 O O . ALA A 1 82 ? 4.902 -11.141 -9.516 1 95.75 82 ALA A O 1
ATOM 625 N N . VAL A 1 83 ? 5.516 -10.008 -11.32 1 96.06 83 VAL A N 1
ATOM 626 C CA . VAL A 1 83 ? 5.965 -8.836 -10.578 1 96.06 83 VAL A CA 1
ATOM 627 C C . VAL A 1 83 ? 5.16 -7.609 -11.008 1 96.06 83 VAL A C 1
ATOM 629 O O . VAL A 1 83 ? 4.973 -7.367 -12.203 1 96.06 83 VAL A O 1
ATOM 632 N N . MET A 1 84 ? 4.668 -6.93 -10.055 1 97.38 84 MET A N 1
ATOM 633 C CA . MET A 1 84 ? 3.912 -5.719 -10.359 1 97.38 84 MET A CA 1
ATOM 634 C C . MET A 1 84 ? 4.832 -4.621 -10.883 1 97.38 84 MET A C 1
ATOM 636 O O . MET A 1 84 ? 5.855 -4.312 -10.266 1 97.38 84 MET A O 1
ATOM 640 N N . VAL A 1 85 ? 4.422 -3.982 -11.992 1 98.25 85 VAL A N 1
ATOM 641 C CA . VAL A 1 85 ? 5.211 -2.939 -12.641 1 98.25 85 VAL A CA 1
ATOM 642 C C . VAL A 1 85 ? 4.629 -1.568 -12.297 1 98.25 85 VAL A C 1
ATOM 644 O O . VAL A 1 85 ? 5.375 -0.61 -12.078 1 98.25 85 VAL A O 1
ATOM 647 N N . GLU A 1 86 ? 3.346 -1.521 -12.359 1 98.69 86 GLU A N 1
ATOM 648 C CA . GLU A 1 86 ? 2.652 -0.292 -11.992 1 98.69 86 GLU A CA 1
ATOM 649 C C . GLU A 1 86 ? 1.231 -0.581 -11.516 1 98.69 86 GLU A C 1
ATOM 651 O O . GLU A 1 86 ? 0.65 -1.609 -11.875 1 98.69 86 GLU A O 1
ATOM 656 N N . SER A 1 87 ? 0.74 0.284 -10.742 1 98.75 87 SER A N 1
ATOM 657 C CA . SER A 1 87 ? -0.639 0.196 -10.273 1 98.75 87 SER A CA 1
ATOM 658 C C . SER A 1 87 ? -1.241 1.581 -10.062 1 98.75 87 SER A C 1
ATOM 660 O O . SER A 1 87 ? -0.529 2.529 -9.727 1 98.75 87 SER A O 1
ATOM 662 N N . LYS A 1 88 ? -2.477 1.702 -10.352 1 98.81 88 LYS A N 1
ATOM 663 C CA . LYS A 1 88 ? -3.271 2.891 -10.055 1 98.81 88 LYS A CA 1
ATOM 664 C C . LYS A 1 88 ? -4.438 2.555 -9.133 1 98.81 88 LYS A C 1
ATOM 666 O O . LYS A 1 88 ? -5.195 1.617 -9.398 1 98.81 88 LYS A O 1
ATOM 671 N N . THR A 1 89 ? -4.543 3.297 -8.102 1 98.88 89 THR A N 1
ATOM 672 C CA . THR A 1 89 ? -5.613 3.061 -7.137 1 98.88 8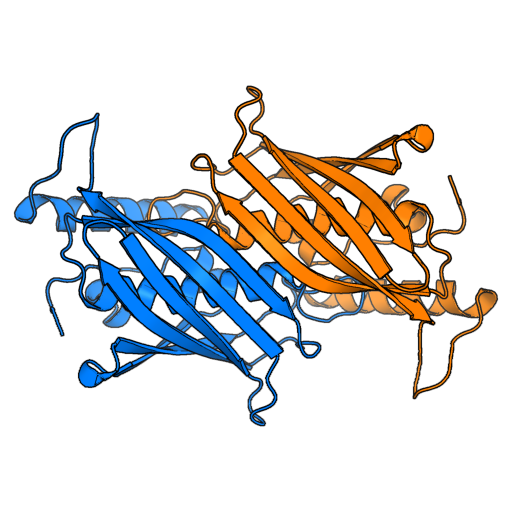9 THR A CA 1
ATOM 673 C C . THR A 1 89 ? -6.477 4.305 -6.969 1 98.88 89 THR A C 1
ATOM 675 O O . THR A 1 89 ? -5.961 5.422 -6.895 1 98.88 89 THR A O 1
ATOM 678 N N . SER A 1 90 ? -7.75 4.121 -6.961 1 98.94 90 SER A N 1
ATOM 679 C CA . SER A 1 90 ? -8.727 5.133 -6.562 1 98.94 90 SER A CA 1
ATOM 680 C C . SER A 1 90 ? -9.305 4.824 -5.188 1 98.94 90 SER A C 1
ATOM 682 O O . SER A 1 90 ? -9.766 3.709 -4.938 1 98.94 90 SER A O 1
ATOM 684 N N . PHE A 1 91 ? -9.258 5.793 -4.359 1 98.75 91 PHE A N 1
ATOM 685 C CA . PHE A 1 91 ? -9.781 5.652 -3.008 1 98.75 91 PHE A CA 1
ATOM 686 C C . PHE A 1 91 ? -11.164 6.285 -2.895 1 98.75 91 PHE A C 1
ATOM 688 O O . PHE A 1 91 ? -11.297 7.508 -3.004 1 98.75 91 PHE A O 1
ATOM 695 N N . VAL A 1 92 ? -12.133 5.504 -2.572 1 98.69 92 VAL A N 1
ATOM 696 C CA . VAL A 1 92 ? -13.523 5.902 -2.762 1 98.69 92 VAL A CA 1
ATOM 697 C C . VAL A 1 92 ? -14.141 6.277 -1.417 1 98.69 92 VAL A C 1
ATOM 699 O O . VAL A 1 92 ? -14.734 7.352 -1.276 1 98.69 92 VAL A O 1
ATOM 702 N N . SER A 1 93 ? -14.047 5.387 -0.427 1 98 93 SER A N 1
ATOM 703 C CA . SER A 1 93 ? -14.594 5.629 0.902 1 98 93 SER A CA 1
ATOM 704 C C . SER A 1 93 ? -13.594 5.266 1.992 1 98 93 SER A C 1
ATOM 706 O O . SER A 1 93 ? -12.711 4.426 1.78 1 98 93 SER A O 1
ATOM 708 N N . PRO A 1 94 ? -13.742 5.902 3.148 1 96.75 94 PRO A N 1
ATOM 709 C CA . PRO A 1 94 ? -12.867 5.5 4.254 1 96.75 94 PRO A CA 1
ATOM 710 C C . PRO A 1 94 ? -13.07 4.047 4.668 1 96.75 94 PRO A C 1
ATOM 712 O O . PRO A 1 94 ? -14.195 3.549 4.652 1 96.75 94 PRO A O 1
ATOM 715 N N . ALA A 1 95 ? -11.984 3.396 4.941 1 98.06 95 ALA A N 1
ATOM 716 C CA . ALA A 1 95 ? -12.023 2.021 5.43 1 98.06 95 ALA A CA 1
ATOM 717 C C . ALA A 1 95 ? -11.727 1.962 6.926 1 98.06 95 ALA A C 1
ATOM 719 O O . ALA A 1 95 ? -10.719 2.504 7.391 1 98.06 95 ALA A O 1
ATOM 720 N N . ARG A 1 96 ? -12.555 1.315 7.672 1 96.75 96 ARG A N 1
ATOM 721 C CA . ARG A 1 96 ? -12.328 1.076 9.094 1 96.75 96 ARG A CA 1
ATOM 722 C C . ARG A 1 96 ? -11.648 -0.269 9.32 1 96.75 96 ARG A C 1
ATOM 724 O O . ARG A 1 96 ? -11.766 -1.179 8.5 1 96.75 96 ARG A O 1
ATOM 731 N N . PRO A 1 97 ? -10.922 -0.38 10.461 1 97.44 97 PRO A N 1
ATOM 732 C CA . PRO A 1 97 ? -10.398 -1.704 10.805 1 97.44 97 PRO A CA 1
ATOM 733 C C . PRO A 1 97 ? -11.484 -2.771 10.875 1 97.44 97 PRO A C 1
ATOM 735 O O . PRO A 1 97 ? -12.617 -2.479 11.281 1 97.44 97 PRO A O 1
ATOM 738 N N . GLY A 1 98 ? -11.078 -3.93 10.547 1 98.31 98 GLY A N 1
ATOM 739 C CA . GLY A 1 98 ? -12.031 -5.031 10.477 1 98.31 98 GLY A CA 1
ATOM 740 C C . GLY A 1 98 ? -12.055 -5.715 9.125 1 98.31 98 GLY A C 1
ATOM 741 O O . GLY A 1 98 ? -11.062 -5.672 8.383 1 98.31 98 GLY A O 1
ATOM 742 N N . ARG A 1 99 ? -13.219 -6.395 8.898 1 98.75 99 ARG A N 1
ATOM 743 C CA . ARG A 1 99 ? -13.359 -7.227 7.711 1 98.75 99 ARG A CA 1
ATOM 744 C C . ARG A 1 99 ? -13.469 -6.367 6.453 1 98.75 99 ARG A C 1
ATOM 746 O O . ARG A 1 99 ? -14.281 -5.445 6.395 1 98.75 99 ARG A O 1
ATOM 753 N N . ILE A 1 100 ? -12.672 -6.652 5.473 1 98.94 100 ILE A N 1
ATOM 754 C CA . ILE A 1 100 ? -12.68 -6.043 4.145 1 98.94 100 ILE A CA 1
ATOM 755 C C . ILE A 1 100 ? -12.727 -7.133 3.078 1 98.94 100 ILE A C 1
ATOM 757 O O . ILE A 1 100 ? -12.016 -8.141 3.174 1 98.94 100 ILE A O 1
ATOM 761 N N . ILE A 1 101 ? -13.586 -6.977 2.125 1 98.94 101 ILE A N 1
ATOM 762 C CA . ILE A 1 101 ? -13.758 -7.949 1.051 1 98.94 101 ILE A CA 1
ATOM 763 C C . ILE A 1 101 ? -13.023 -7.469 -0.201 1 98.94 101 ILE A C 1
ATOM 765 O O . ILE A 1 101 ? -13.102 -6.293 -0.561 1 98.94 101 ILE A O 1
ATOM 769 N N . GLY A 1 102 ? -12.328 -8.414 -0.812 1 98.94 102 GLY A N 1
ATOM 770 C CA . GLY A 1 102 ? -11.516 -8.031 -1.954 1 98.94 102 GLY A CA 1
ATOM 771 C C . GLY A 1 102 ? -11.695 -8.945 -3.15 1 98.94 102 GLY A C 1
ATOM 772 O O . GLY A 1 102 ? -11.898 -10.148 -2.99 1 98.94 102 GLY A O 1
ATOM 773 N N . TRP A 1 103 ? -11.555 -8.328 -4.336 1 98.88 103 TRP A N 1
ATOM 774 C CA . TRP A 1 103 ? -11.586 -9.055 -5.602 1 98.88 103 TRP A CA 1
ATOM 775 C C . TRP A 1 103 ? -10.438 -8.625 -6.504 1 98.88 103 TRP A C 1
ATOM 777 O O . TRP A 1 103 ? -10.039 -7.453 -6.5 1 98.88 103 TRP A O 1
ATOM 787 N N . GLY A 1 104 ? -9.914 -9.539 -7.227 1 98.81 104 GLY A N 1
ATOM 788 C CA . GLY A 1 104 ? -8.945 -9.312 -8.289 1 98.81 104 GLY A CA 1
ATOM 789 C C . GLY A 1 104 ? -9.234 -10.125 -9.539 1 98.81 104 GLY A C 1
ATOM 790 O O . GLY A 1 104 ? -9.68 -11.273 -9.453 1 98.81 104 GLY A O 1
ATOM 791 N N . GLU A 1 105 ? -8.938 -9.484 -10.664 1 98.56 105 GLU A N 1
ATOM 792 C CA . GLU A 1 105 ? -9.211 -10.141 -11.938 1 98.56 105 GLU A CA 1
ATOM 793 C C . GLU A 1 105 ? -8.109 -9.844 -12.953 1 98.56 105 GLU A C 1
ATOM 795 O O . GLU A 1 105 ? -7.602 -8.727 -13.023 1 98.56 105 GLU A O 1
ATOM 800 N N . VAL A 1 106 ? -7.82 -10.922 -13.742 1 98.56 106 VAL A N 1
ATOM 801 C CA . VAL A 1 106 ? -6.977 -10.703 -14.914 1 98.56 106 VAL A CA 1
ATOM 802 C C . VAL A 1 106 ? -7.836 -10.289 -16.109 1 98.56 106 VAL A C 1
ATOM 804 O O . VAL A 1 106 ? -8.625 -11.086 -16.609 1 98.56 106 VAL A O 1
ATOM 807 N N . GLU A 1 107 ? -7.652 -9.078 -16.547 1 98.31 107 GLU A N 1
ATOM 808 C CA . GLU A 1 107 ? -8.461 -8.562 -17.641 1 98.31 107 GLU A CA 1
ATOM 809 C C . GLU A 1 107 ? -7.902 -8.992 -19 1 98.31 107 GLU A C 1
ATOM 811 O O . GLU A 1 107 ? -8.656 -9.422 -19.875 1 98.31 107 GLU A O 1
ATOM 816 N N . HIS A 1 108 ? -6.605 -8.789 -19.172 1 96.19 108 HIS A N 1
ATOM 817 C CA . HIS A 1 108 ? -5.887 -9.125 -20.391 1 96.19 108 HIS A CA 1
ATOM 818 C C . HIS A 1 108 ? -4.5 -9.68 -20.078 1 96.19 108 HIS A C 1
ATOM 820 O O . HIS A 1 108 ? -3.902 -9.328 -19.062 1 96.19 108 HIS A O 1
ATOM 826 N N . SER A 1 109 ? -4.184 -10.617 -20.859 1 95.62 109 SER A N 1
ATOM 827 C CA . SER A 1 109 ? -2.812 -11.117 -20.828 1 95.62 109 SER A CA 1
ATOM 828 C C . SER A 1 109 ? -2.232 -11.227 -22.234 1 95.62 109 SER A C 1
ATOM 830 O O . SER A 1 109 ? -2.877 -11.773 -23.141 1 95.62 109 SER A O 1
ATOM 832 N N . LYS A 1 110 ? -1.201 -10.625 -22.391 1 93.5 110 LYS A N 1
ATOM 833 C CA . LYS A 1 110 ? -0.508 -10.68 -23.672 1 93.5 110 LYS A CA 1
ATOM 834 C C . LYS A 1 110 ? 0.994 -10.859 -23.469 1 93.5 110 LYS A C 1
ATOM 836 O O . LYS A 1 110 ? 1.663 -10 -22.906 1 93.5 110 LYS A O 1
ATOM 841 N N . GLY A 1 111 ? 1.518 -11.922 -23.984 1 94.12 111 GLY A N 1
ATOM 842 C CA . GLY A 1 111 ? 2.93 -12.195 -23.781 1 94.12 111 GLY A CA 1
ATOM 843 C C . GLY A 1 111 ? 3.307 -12.273 -22.312 1 94.12 111 GLY A C 1
ATOM 844 O O . GLY A 1 111 ? 2.709 -13.039 -21.547 1 94.12 111 GLY A O 1
ATOM 845 N N . SER A 1 112 ? 4.238 -11.367 -21.938 1 96.81 112 SER A N 1
ATOM 846 C CA . SER A 1 112 ? 4.742 -11.375 -20.578 1 96.81 112 SER A CA 1
ATOM 847 C C . SER A 1 112 ? 4.012 -10.352 -19.719 1 96.81 112 SER A C 1
ATOM 849 O O . SER A 1 112 ? 4.43 -10.07 -18.594 1 96.81 112 SER A O 1
ATOM 851 N N . ILE A 1 113 ? 2.896 -9.836 -20.25 1 98.12 113 ILE A N 1
ATOM 852 C CA . ILE A 1 113 ? 2.232 -8.766 -19.516 1 98.12 113 ILE A CA 1
ATOM 853 C C . ILE A 1 113 ? 0.815 -9.195 -19.141 1 98.12 113 ILE A C 1
ATOM 855 O O . ILE A 1 113 ? 0.093 -9.758 -19.969 1 98.12 113 ILE A O 1
ATOM 859 N N . ALA A 1 114 ? 0.473 -8.984 -17.953 1 98.44 114 ALA A N 1
ATOM 860 C CA . ALA A 1 114 ? -0.892 -9.195 -17.484 1 98.44 114 ALA A CA 1
ATOM 861 C C . ALA A 1 114 ? -1.497 -7.898 -16.953 1 98.44 114 ALA A C 1
ATOM 863 O O . ALA A 1 114 ? -0.886 -7.211 -16.141 1 98.44 114 ALA A O 1
ATOM 864 N N . PHE A 1 115 ? -2.701 -7.586 -17.469 1 98.75 115 PHE A N 1
ATOM 865 C CA . PHE A 1 115 ? -3.471 -6.445 -16.984 1 98.75 115 PHE A CA 1
ATOM 866 C C . PHE A 1 115 ? -4.57 -6.898 -16.031 1 98.75 115 PHE A C 1
ATOM 868 O O . PHE A 1 115 ? -5.359 -7.781 -16.359 1 98.75 115 PHE A O 1
ATOM 875 N N . THR A 1 116 ? -4.566 -6.266 -14.859 1 98.81 116 THR A N 1
ATOM 876 C CA . THR A 1 116 ? -5.484 -6.723 -13.82 1 98.81 116 THR A CA 1
ATOM 877 C C . THR A 1 116 ? -6.332 -5.562 -13.305 1 98.81 116 THR A C 1
ATOM 879 O O . THR A 1 116 ? -5.984 -4.398 -13.5 1 98.81 116 THR A O 1
ATOM 882 N N . ARG A 1 117 ? -7.418 -5.922 -12.719 1 98.81 117 ARG A N 1
ATOM 883 C CA . ARG A 1 117 ? -8.258 -5 -11.961 1 98.81 117 ARG A CA 1
ATOM 884 C C . ARG A 1 117 ? -8.633 -5.59 -10.602 1 98.81 117 ARG A C 1
ATOM 886 O O . ARG A 1 117 ? -8.758 -6.809 -10.461 1 98.81 117 ARG A O 1
ATOM 893 N N . GLY A 1 118 ? -8.789 -4.758 -9.602 1 98.88 118 GLY A N 1
ATOM 894 C CA . GLY A 1 118 ? -9.195 -5.164 -8.266 1 98.88 118 GLY A CA 1
ATOM 895 C C . GLY A 1 118 ? -10.062 -4.137 -7.566 1 98.88 118 GLY A C 1
ATOM 896 O O . GLY A 1 118 ? -10.078 -2.965 -7.941 1 98.88 118 GLY A O 1
ATOM 897 N N . TRP A 1 119 ? -10.789 -4.609 -6.625 1 98.94 119 TRP A N 1
ATOM 898 C CA . TRP A 1 119 ? -11.578 -3.691 -5.809 1 98.94 119 TRP A CA 1
ATOM 899 C C . TRP A 1 119 ? -11.836 -4.273 -4.422 1 98.94 119 TRP A C 1
ATOM 901 O O . TRP A 1 119 ? -11.766 -5.488 -4.234 1 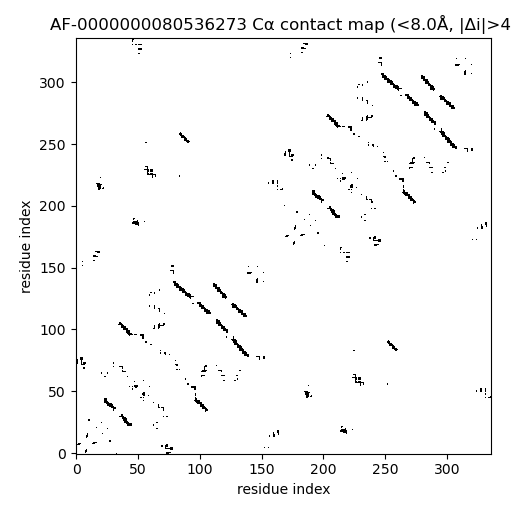98.94 119 TRP A O 1
ATOM 911 N N . LEU A 1 120 ? -12.055 -3.406 -3.473 1 98.94 120 LEU A N 1
ATOM 912 C CA . LEU A 1 120 ? -12.344 -3.723 -2.078 1 98.94 120 LEU A CA 1
ATOM 913 C C . LEU A 1 120 ? -13.695 -3.146 -1.661 1 98.94 120 LEU A C 1
ATOM 915 O O . LEU A 1 120 ? -14.039 -2.029 -2.045 1 98.94 120 LEU A O 1
ATOM 919 N N . THR A 1 121 ? -14.414 -3.871 -0.868 1 98.94 121 THR A N 1
ATOM 920 C CA . THR A 1 121 ? -15.641 -3.375 -0.265 1 98.94 121 THR A CA 1
ATOM 921 C C . THR A 1 121 ? -15.664 -3.662 1.233 1 98.94 121 THR A C 1
ATOM 923 O O . THR A 1 121 ? -14.945 -4.539 1.714 1 98.94 121 THR A O 1
ATOM 926 N N . ASP A 1 122 ? -16.5 -2.875 1.915 1 98.69 122 ASP A N 1
ATOM 927 C CA . ASP A 1 122 ? -16.844 -3.287 3.273 1 98.69 122 ASP A CA 1
ATOM 928 C C . ASP A 1 122 ? -17.922 -4.355 3.264 1 98.69 122 ASP A C 1
ATOM 930 O O . ASP A 1 122 ? -18.406 -4.758 2.199 1 98.69 122 ASP A O 1
ATOM 934 N N . PRO A 1 123 ? -18.266 -4.918 4.41 1 98.12 123 PRO A N 1
ATOM 935 C CA . PRO A 1 123 ? -19.234 -6.012 4.449 1 98.12 123 PRO A CA 1
ATOM 936 C C . PRO A 1 123 ? -20.625 -5.594 3.959 1 98.12 123 PRO A C 1
ATOM 938 O O . PRO A 1 123 ? -21.422 -6.438 3.543 1 98.12 123 PRO A O 1
ATOM 941 N N . ALA A 1 124 ? -20.875 -4.285 3.959 1 98.25 124 ALA A N 1
ATOM 942 C CA . ALA A 1 124 ? -22.172 -3.771 3.51 1 98.25 124 ALA A CA 1
ATOM 943 C C . ALA A 1 124 ? -22.188 -3.58 1.995 1 98.25 124 ALA A C 1
ATOM 945 O O . ALA A 1 124 ? -23.234 -3.248 1.416 1 98.25 124 ALA A O 1
ATOM 946 N N . GLY A 1 125 ? -21.094 -3.764 1.352 1 98.19 125 GLY A N 1
ATOM 947 C CA . GLY A 1 125 ? -21.016 -3.686 -0.099 1 98.19 125 GLY A CA 1
ATOM 948 C C . GLY A 1 125 ? -20.547 -2.332 -0.6 1 98.19 125 GLY A C 1
ATOM 949 O O . GLY A 1 125 ? -20.438 -2.121 -1.809 1 98.19 125 GLY A O 1
ATOM 950 N N . ASN A 1 126 ? -20.203 -1.386 0.366 1 98.5 126 ASN A N 1
ATOM 951 C CA . ASN A 1 126 ? -19.656 -0.095 -0.043 1 98.5 126 ASN A CA 1
ATOM 952 C C . ASN A 1 126 ? -18.234 -0.23 -0.563 1 98.5 126 ASN A C 1
ATOM 954 O O . ASN A 1 126 ? -17.391 -0.837 0.091 1 98.5 126 ASN A O 1
ATOM 958 N N . VAL A 1 127 ? -18.047 0.373 -1.792 1 98.88 127 VAL A N 1
ATOM 959 C CA . VAL A 1 127 ? -16.719 0.312 -2.383 1 98.88 127 VAL A CA 1
ATOM 960 C C . VAL A 1 127 ? -15.75 1.177 -1.574 1 98.88 127 VAL A C 1
ATOM 962 O O . VAL A 1 127 ? -16.047 2.33 -1.261 1 98.88 127 VAL A O 1
ATOM 965 N N . LEU A 1 128 ? -14.617 0.623 -1.203 1 98.88 128 LEU A N 1
ATOM 966 C CA . LEU A 1 128 ? -13.586 1.335 -0.456 1 98.88 128 LEU A CA 1
ATOM 967 C C . LEU A 1 128 ? -12.5 1.857 -1.39 1 98.88 128 LEU A C 1
ATOM 969 O O . LEU A 1 128 ? -12.07 3.008 -1.27 1 98.88 128 LEU A O 1
ATOM 973 N N . ALA A 1 129 ? -12.07 1.045 -2.328 1 98.94 129 ALA A N 1
ATOM 974 C CA . ALA A 1 129 ? -11.008 1.384 -3.27 1 98.94 129 ALA A CA 1
ATOM 975 C C . ALA A 1 129 ? -11.047 0.474 -4.492 1 98.94 129 ALA A C 1
ATOM 977 O O . ALA A 1 129 ? -11.5 -0.67 -4.41 1 98.94 129 ALA A O 1
ATOM 978 N N . THR A 1 130 ? -10.617 0.969 -5.625 1 98.94 130 THR A N 1
ATOM 979 C CA . THR A 1 130 ? -10.445 0.216 -6.863 1 98.94 130 THR A CA 1
ATOM 980 C C . THR A 1 130 ? -9.047 0.432 -7.438 1 98.94 130 THR A C 1
ATOM 982 O O . THR A 1 130 ? -8.406 1.453 -7.168 1 98.94 130 THR A O 1
ATOM 985 N N . ALA A 1 131 ? -8.578 -0.544 -8.195 1 98.94 131 ALA A N 1
ATOM 986 C CA . ALA A 1 131 ? -7.238 -0.395 -8.773 1 98.94 131 ALA A CA 1
ATOM 987 C C . ALA A 1 131 ? -7.125 -1.14 -10.102 1 98.94 131 ALA A C 1
ATOM 989 O O . ALA A 1 131 ? -7.883 -2.08 -10.359 1 98.94 131 ALA A O 1
ATOM 990 N N . THR A 1 132 ? -6.246 -0.674 -10.914 1 98.88 132 THR A N 1
ATOM 991 C CA . THR A 1 132 ? -5.688 -1.434 -12.023 1 98.88 132 THR A CA 1
ATOM 992 C C . THR A 1 132 ? -4.176 -1.59 -11.867 1 98.88 132 THR A C 1
ATOM 994 O O . THR A 1 132 ? -3.525 -0.761 -11.227 1 98.88 132 THR A O 1
ATOM 997 N N . ALA A 1 133 ? -3.674 -2.674 -12.383 1 98.81 133 ALA A N 1
ATOM 998 C CA . ALA A 1 133 ? -2.234 -2.896 -12.289 1 98.81 133 ALA A CA 1
ATOM 999 C C . ALA A 1 133 ? -1.73 -3.727 -13.469 1 98.81 133 ALA A C 1
ATOM 1001 O O . ALA A 1 133 ? -2.467 -4.551 -14.016 1 98.81 133 ALA A O 1
ATOM 1002 N N . THR A 1 134 ? -0.54 -3.455 -13.797 1 98.75 134 THR A N 1
ATOM 1003 C CA . THR A 1 134 ? 0.191 -4.223 -14.797 1 98.75 134 THR A CA 1
ATOM 1004 C C . THR A 1 134 ? 1.279 -5.07 -14.141 1 98.75 134 THR A C 1
ATOM 1006 O O . THR A 1 134 ? 2.064 -4.562 -13.336 1 98.75 134 THR A O 1
ATOM 1009 N N . PHE A 1 135 ? 1.271 -6.32 -14.5 1 98.56 135 PHE A N 1
ATOM 1010 C CA . PHE A 1 135 ? 2.299 -7.234 -14.016 1 98.56 135 PHE A CA 1
ATOM 1011 C C . PHE A 1 135 ? 3.146 -7.754 -15.172 1 98.56 135 PHE A C 1
ATOM 1013 O O . PHE A 1 135 ? 2.637 -7.973 -16.281 1 98.56 135 PHE A O 1
ATOM 1020 N N . ARG A 1 136 ? 4.375 -7.945 -14.867 1 98.06 136 ARG A N 1
ATOM 1021 C CA . ARG A 1 136 ? 5.242 -8.695 -15.766 1 98.06 136 ARG A CA 1
ATOM 1022 C C . ARG A 1 136 ? 5.406 -10.133 -15.305 1 98.06 136 ARG A C 1
ATOM 1024 O O . ARG A 1 136 ? 5.742 -10.383 -14.141 1 98.06 136 ARG A O 1
ATOM 1031 N N . VAL A 1 137 ? 5.137 -11.031 -16.203 1 97.12 137 VAL A N 1
ATOM 1032 C CA . VAL A 1 137 ? 5.27 -12.453 -15.914 1 97.12 137 VAL A CA 1
ATOM 1033 C C . VAL A 1 137 ? 6.547 -13 -16.547 1 97.12 137 VAL A C 1
ATOM 1035 O O . VAL A 1 137 ? 6.781 -12.797 -17.75 1 97.12 137 VAL A O 1
ATOM 1038 N N . GLY A 1 138 ? 7.348 -13.633 -15.727 1 95.19 138 GLY A N 1
ATOM 1039 C CA . GLY A 1 138 ? 8.594 -14.188 -16.219 1 95.19 138 GLY A CA 1
ATOM 1040 C C . GLY A 1 138 ? 9.047 -15.422 -15.469 1 95.19 138 GLY A C 1
ATOM 1041 O O . GLY A 1 138 ? 8.352 -15.891 -14.562 1 95.19 138 GLY A O 1
ATOM 1042 N N . ALA A 1 139 ? 10.172 -15.914 -15.953 1 94.38 139 ALA A N 1
ATOM 1043 C CA . ALA A 1 139 ? 10.719 -17.109 -15.32 1 94.38 139 ALA A CA 1
ATOM 1044 C C . ALA A 1 139 ? 11.281 -16.797 -13.938 1 94.38 139 ALA A C 1
ATOM 1046 O O . ALA A 1 139 ? 11.883 -15.734 -13.734 1 94.38 139 ALA A O 1
ATOM 1047 N N . LEU A 1 140 ? 11.016 -17.703 -13.016 1 92.75 140 LEU A N 1
ATOM 1048 C CA . LEU A 1 140 ? 11.789 -17.641 -11.781 1 92.75 140 LEU A CA 1
ATOM 1049 C C . LEU A 1 140 ? 13.273 -17.828 -12.055 1 92.75 140 LEU A C 1
ATOM 1051 O O . LEU A 1 140 ? 13.664 -18.75 -12.789 1 92.75 140 LEU A O 1
ATOM 1055 N N . ARG A 1 141 ? 14.023 -16.953 -11.523 1 91.31 141 ARG A N 1
ATOM 1056 C CA . ARG A 1 141 ? 15.453 -17.047 -11.797 1 91.31 141 ARG A CA 1
ATOM 1057 C C . ARG A 1 141 ? 16.25 -17.125 -10.5 1 91.31 141 ARG A C 1
ATOM 1059 O O . ARG A 1 141 ? 15.883 -16.5 -9.5 1 91.31 141 ARG A O 1
ATOM 1066 N N . TRP A 1 142 ? 17.188 -17.906 -10.453 1 87.75 142 TRP A N 1
ATOM 1067 C CA . TRP A 1 142 ? 18.188 -18.016 -9.391 1 87.75 142 TRP A CA 1
ATOM 1068 C C . TRP A 1 142 ? 19.594 -17.812 -9.938 1 87.75 142 TRP A C 1
ATOM 1070 O O . TRP A 1 142 ? 20.062 -18.594 -10.773 1 87.75 142 TRP A O 1
ATOM 1080 N N . ARG A 1 143 ? 20.297 -16.859 -9.555 1 85.56 143 ARG A N 1
ATOM 1081 C CA . ARG A 1 143 ? 21.625 -16.484 -10.031 1 85.56 143 ARG A CA 1
ATOM 1082 C C . ARG A 1 143 ? 21.609 -16.266 -11.547 1 85.56 143 ARG A C 1
ATOM 1084 O O . ARG A 1 143 ? 22.516 -16.75 -12.25 1 85.56 143 ARG A O 1
ATOM 1091 N N . GLY A 1 144 ? 20.5 -15.711 -11.961 1 86.38 144 GLY A N 1
ATOM 1092 C CA . GLY A 1 144 ? 20.391 -15.328 -13.359 1 86.38 144 GLY A CA 1
ATOM 1093 C C . GLY A 1 144 ? 19.891 -16.438 -14.258 1 86.38 144 GLY A C 1
ATOM 1094 O O . GLY A 1 144 ? 19.625 -16.219 -15.445 1 86.38 144 GLY A O 1
ATOM 1095 N N . LEU A 1 145 ? 19.797 -17.562 -13.68 1 91.25 145 LEU A N 1
ATOM 1096 C CA . LEU A 1 145 ? 19.359 -18.719 -14.469 1 91.25 145 LEU A CA 1
ATOM 1097 C C . LEU A 1 145 ? 17.922 -19.078 -14.164 1 91.25 145 LEU A C 1
ATOM 1099 O O . LEU A 1 145 ? 17.5 -19.047 -13 1 91.25 145 LEU A O 1
ATOM 1103 N N . SER A 1 146 ? 17.266 -19.453 -15.211 1 93.88 146 SER A N 1
ATOM 1104 C CA . SER A 1 146 ? 15.875 -19.891 -15.023 1 93.88 146 SER A CA 1
ATOM 1105 C C . SER A 1 146 ? 15.812 -21.203 -14.242 1 93.88 146 SER A C 1
ATOM 1107 O O . SER A 1 146 ? 16.609 -22.109 -14.484 1 93.88 146 SER A O 1
ATOM 1109 N N . VAL A 1 147 ? 14.883 -21.25 -13.328 1 92.56 147 VAL A N 1
ATOM 1110 C CA . VAL A 1 147 ? 14.695 -22.438 -12.5 1 92.56 147 VAL A CA 1
ATOM 1111 C C . VAL A 1 147 ? 13.68 -23.359 -13.148 1 92.56 147 VAL A C 1
ATOM 1113 O O . VAL A 1 147 ? 12.562 -22.953 -13.484 1 92.56 147 VAL A O 1
ATOM 1116 N N . PRO A 1 148 ? 14.07 -24.703 -13.281 1 91.38 148 PRO A N 1
ATOM 1117 C CA . PRO A 1 148 ? 13.102 -25.641 -13.859 1 91.38 148 PRO A CA 1
ATOM 1118 C C . PRO A 1 148 ? 11.914 -25.906 -12.93 1 91.38 148 PRO A C 1
ATOM 1120 O O . PRO A 1 148 ? 12.062 -25.844 -11.711 1 91.38 148 PRO A O 1
ATOM 1123 N N . ARG A 1 149 ? 10.852 -26.234 -13.523 1 86.62 149 ARG A N 1
ATOM 1124 C CA . ARG A 1 149 ? 9.578 -26.391 -12.82 1 86.62 149 ARG A CA 1
ATOM 1125 C C . ARG A 1 149 ? 9.695 -27.406 -11.688 1 86.62 149 ARG A C 1
ATOM 1127 O O . ARG A 1 149 ? 9.227 -27.156 -10.578 1 86.62 149 ARG A O 1
ATOM 1134 N N . PRO A 1 150 ? 10.383 -28.547 -11.852 1 83.75 150 PRO A N 1
ATOM 1135 C CA . PRO A 1 150 ? 10.438 -29.562 -10.789 1 83.75 150 PRO A CA 1
ATOM 1136 C C . PRO A 1 150 ? 11.172 -29.062 -9.547 1 83.75 150 PRO A C 1
ATOM 1138 O O . PRO A 1 150 ? 10.883 -29.516 -8.438 1 83.75 150 PRO A O 1
ATOM 1141 N N . ILE A 1 151 ? 12.031 -28.125 -9.734 1 90.25 151 ILE A N 1
ATOM 1142 C CA . ILE A 1 151 ? 12.867 -27.641 -8.633 1 90.25 151 ILE A CA 1
ATOM 1143 C C . ILE A 1 151 ? 12.234 -26.375 -8.031 1 90.25 151 ILE A C 1
ATOM 1145 O O . ILE A 1 151 ? 12.398 -26.109 -6.84 1 90.25 151 ILE A O 1
ATOM 1149 N N . ALA A 1 152 ? 11.477 -25.734 -8.859 1 90.12 152 ALA A N 1
ATOM 1150 C CA . ALA A 1 152 ? 10.938 -24.422 -8.484 1 90.12 152 ALA A CA 1
ATOM 1151 C C . ALA A 1 152 ? 10.047 -24.531 -7.25 1 90.12 152 ALA A C 1
ATOM 1153 O O . ALA A 1 152 ? 10.141 -23.719 -6.336 1 90.12 152 ALA A O 1
ATOM 1154 N N . ARG A 1 153 ? 9.281 -25.516 -7.215 1 87.25 153 ARG A N 1
ATOM 1155 C CA . ARG A 1 153 ? 8.352 -25.688 -6.102 1 87.25 153 ARG A CA 1
ATOM 1156 C C . ARG A 1 153 ? 9.094 -25.828 -4.781 1 87.25 153 ARG A C 1
ATOM 1158 O O . ARG A 1 153 ? 8.734 -25.188 -3.787 1 87.25 153 ARG A O 1
ATOM 1165 N N . ARG A 1 154 ? 10.062 -26.656 -4.77 1 88.38 154 ARG A N 1
ATOM 1166 C CA . ARG A 1 154 ? 10.836 -26.891 -3.555 1 88.38 154 ARG A CA 1
ATOM 1167 C C . ARG A 1 154 ? 11.578 -25.625 -3.127 1 88.38 154 ARG A C 1
ATOM 1169 O O . ARG A 1 154 ? 11.664 -25.328 -1.936 1 88.38 154 ARG A O 1
ATOM 1176 N N . MET A 1 155 ? 12.062 -24.969 -4.07 1 89.38 155 MET A N 1
ATOM 1177 C CA . MET A 1 155 ? 12.812 -23.75 -3.795 1 89.38 155 MET A CA 1
ATOM 1178 C C . MET A 1 155 ? 11.914 -22.688 -3.172 1 89.38 155 MET A C 1
ATOM 1180 O O . MET A 1 155 ? 12.273 -22.062 -2.164 1 89.38 155 MET A O 1
ATOM 1184 N N . ILE A 1 156 ? 10.781 -22.484 -3.732 1 87.38 156 ILE A N 1
ATOM 1185 C CA . ILE A 1 156 ? 9.852 -21.469 -3.254 1 87.38 156 ILE A CA 1
ATOM 1186 C C . ILE A 1 156 ? 9.328 -21.844 -1.871 1 87.38 156 ILE A C 1
ATOM 1188 O O . ILE A 1 156 ? 9.195 -21 -0.991 1 87.38 156 ILE A O 1
ATOM 1192 N N . ALA A 1 157 ? 9.094 -23.125 -1.743 1 90.19 157 ALA A N 1
ATOM 1193 C CA . ALA A 1 157 ? 8.633 -23.609 -0.443 1 90.19 157 ALA A CA 1
ATOM 1194 C C . ALA A 1 157 ? 9.664 -23.312 0.646 1 90.19 157 ALA A C 1
ATOM 1196 O O . ALA A 1 157 ? 9.305 -22.844 1.73 1 90.19 157 ALA A O 1
ATOM 1197 N N . ARG A 1 158 ? 10.883 -23.547 0.34 1 90.5 158 ARG A N 1
ATOM 1198 C CA . ARG A 1 158 ? 11.953 -23.266 1.294 1 90.5 158 ARG A CA 1
ATOM 1199 C C . ARG A 1 158 ? 12.039 -21.781 1.613 1 90.5 158 ARG A C 1
ATOM 1201 O O . ARG A 1 158 ? 12.18 -21.406 2.775 1 90.5 158 ARG A O 1
ATOM 1208 N N . THR A 1 159 ? 11.953 -20.984 0.599 1 89.06 159 THR A N 1
ATOM 1209 C CA . THR A 1 159 ? 12.031 -19.547 0.766 1 89.06 159 THR A CA 1
ATOM 1210 C C . THR A 1 159 ? 10.867 -19.031 1.607 1 89.06 159 THR A C 1
ATOM 1212 O O . THR A 1 159 ? 11.062 -18.266 2.553 1 89.06 159 THR A O 1
ATOM 1215 N N . LEU A 1 160 ? 9.719 -19.484 1.289 1 89.44 160 LEU A N 1
ATOM 1216 C CA . LEU A 1 160 ? 8.516 -19.062 1.993 1 89.44 160 LEU A CA 1
ATOM 1217 C C . LEU A 1 160 ? 8.586 -19.438 3.471 1 89.44 160 LEU A C 1
ATOM 1219 O O . LEU A 1 160 ? 8.227 -18.625 4.336 1 89.44 160 LEU A O 1
ATOM 1223 N N . ARG A 1 161 ? 9.086 -20.578 3.793 1 90.5 161 ARG A N 1
ATOM 1224 C CA . ARG A 1 161 ? 9.219 -21.031 5.176 1 90.5 161 ARG A CA 1
ATOM 1225 C C . ARG A 1 161 ? 10.25 -20.188 5.926 1 90.5 161 ARG A C 1
ATOM 1227 O O . ARG A 1 161 ? 10.047 -19.844 7.086 1 90.5 161 ARG A O 1
ATOM 1234 N N . ARG A 1 162 ? 11.289 -19.891 5.238 1 88.88 162 ARG A N 1
ATOM 1235 C CA . ARG A 1 162 ? 12.344 -19.062 5.836 1 88.88 162 ARG A CA 1
ATOM 1236 C C . ARG A 1 162 ? 11.836 -17.656 6.145 1 88.88 162 ARG A C 1
ATOM 1238 O O . ARG A 1 162 ? 12.078 -17.141 7.23 1 88.88 162 ARG A O 1
ATOM 1245 N N . VAL A 1 163 ? 11.141 -17.109 5.215 1 88.06 163 VAL A N 1
ATOM 1246 C CA . VAL A 1 163 ? 10.609 -15.766 5.352 1 88.06 163 VAL A CA 1
ATOM 1247 C C . VAL A 1 163 ? 9.578 -15.727 6.473 1 88.06 163 VAL A C 1
ATOM 1249 O O . VAL A 1 163 ? 9.562 -14.789 7.281 1 88.06 163 VAL A O 1
ATOM 1252 N N . HIS A 1 164 ? 8.82 -16.734 6.535 1 88 164 HIS A N 1
ATOM 1253 C CA . HIS A 1 164 ? 7.754 -16.797 7.527 1 88 164 HIS A CA 1
ATOM 1254 C C . HIS A 1 164 ? 8.32 -16.953 8.938 1 88 164 HIS A C 1
ATOM 1256 O O . HIS A 1 164 ? 7.75 -16.438 9.898 1 88 164 HIS A O 1
ATOM 1262 N N . ALA A 1 165 ? 9.391 -17.578 9.062 1 85 165 ALA A N 1
ATOM 1263 C CA . ALA A 1 165 ? 9.992 -17.875 10.359 1 85 165 ALA A CA 1
ATOM 1264 C C . ALA A 1 165 ? 10.688 -16.656 10.938 1 85 165 ALA A C 1
ATOM 1266 O O . ALA A 1 165 ? 11.078 -16.641 12.109 1 85 165 ALA A O 1
ATOM 1267 N N . ARG A 1 166 ? 10.789 -15.594 10.234 1 77.69 166 ARG A N 1
ATOM 1268 C CA . ARG A 1 166 ? 11.539 -14.422 10.688 1 77.69 166 ARG A CA 1
ATOM 1269 C C . ARG A 1 166 ? 10.75 -13.656 11.75 1 77.69 166 ARG A C 1
ATOM 1271 O O . ARG A 1 166 ? 11.312 -12.812 12.453 1 77.69 166 ARG A O 1
ATOM 1278 N N . ILE A 1 167 ? 9.445 -13.617 11.844 1 72.5 167 ILE A N 1
ATOM 1279 C CA . ILE A 1 167 ? 8.672 -12.867 12.828 1 72.5 167 ILE A CA 1
ATOM 1280 C C . ILE A 1 167 ? 8.227 -13.805 13.953 1 72.5 167 ILE A C 1
ATOM 1282 O O . ILE A 1 167 ? 7.898 -13.352 15.055 1 72.5 167 ILE A O 1
ATOM 1286 N N . GLY A 1 168 ? 8.305 -15.203 13.844 1 51.16 168 GLY A N 1
ATOM 1287 C CA . GLY A 1 168 ? 7.988 -16.047 14.984 1 51.16 168 GLY A CA 1
ATOM 1288 C C . GLY A 1 168 ? 9.055 -16.016 16.062 1 51.16 168 GLY A C 1
ATOM 1289 O O . GLY A 1 168 ? 10.203 -15.633 15.797 1 51.16 168 GLY A O 1
ATOM 1290 N N . MET B 1 1 ? 7.746 27.016 8.781 1 55.28 1 MET B N 1
ATOM 1291 C CA . MET B 1 1 ? 7.176 25.812 9.398 1 55.28 1 MET B CA 1
ATOM 1292 C C . MET B 1 1 ? 5.996 26.172 10.297 1 55.28 1 MET B C 1
ATOM 1294 O O . MET B 1 1 ? 6.059 27.141 11.047 1 55.28 1 MET B O 1
ATOM 1298 N N . ASN B 1 2 ? 4.766 25.781 9.898 1 63.78 2 ASN B N 1
ATOM 1299 C CA . ASN B 1 2 ? 3.613 26.109 10.719 1 63.78 2 ASN B CA 1
ATOM 1300 C C . ASN B 1 2 ? 3.604 25.312 12.023 1 63.78 2 ASN B C 1
ATOM 1302 O O . ASN B 1 2 ? 3.229 24.141 12.031 1 63.78 2 ASN B O 1
ATOM 1306 N N . PRO B 1 3 ? 4.285 25.859 13.039 1 62.97 3 PRO B N 1
ATOM 1307 C CA . PRO B 1 3 ? 4.359 25.156 14.32 1 62.97 3 PRO B CA 1
ATOM 1308 C C . PRO B 1 3 ? 2.994 24.688 14.82 1 62.97 3 PRO B C 1
ATOM 1310 O O . PRO B 1 3 ? 2.914 23.828 15.703 1 62.97 3 PRO B O 1
ATOM 1313 N N . GLU B 1 4 ? 2.016 25.219 14.18 1 68.25 4 GLU B N 1
ATOM 1314 C CA . GLU B 1 4 ? 0.682 24.875 14.656 1 68.25 4 GLU B CA 1
ATOM 1315 C C . GLU B 1 4 ? 0.126 23.672 13.906 1 68.25 4 GLU B C 1
ATOM 1317 O O . GLU B 1 4 ? -0.978 23.203 14.203 1 68.25 4 GLU B O 1
ATOM 1322 N N . SER B 1 5 ? 0.948 23.109 13.109 1 80.81 5 SER B N 1
ATOM 1323 C CA . SER B 1 5 ? 0.472 21.969 12.336 1 80.81 5 SER B CA 1
ATOM 1324 C C . SER B 1 5 ? 0.515 20.672 13.156 1 80.81 5 SER B C 1
ATOM 1326 O O . SER B 1 5 ? 1.375 20.516 14.023 1 80.81 5 SER B O 1
ATOM 1328 N N . ILE B 1 6 ? -0.521 19.875 13.016 1 83.5 6 ILE B N 1
ATOM 1329 C CA . ILE B 1 6 ? -0.58 18.578 13.672 1 83.5 6 ILE B CA 1
ATOM 1330 C C . ILE B 1 6 ? 0.646 17.75 13.289 1 83.5 6 ILE B C 1
ATOM 1332 O O . ILE B 1 6 ? 1.182 17 14.109 1 83.5 6 ILE B O 1
ATOM 1336 N N . PHE B 1 7 ? 1.096 18.094 12.164 1 89.38 7 PHE B N 1
ATOM 1337 C CA . PHE B 1 7 ? 2.262 17.391 11.648 1 89.38 7 PHE B CA 1
ATOM 1338 C C . PHE B 1 7 ? 3.479 17.625 12.531 1 89.38 7 PHE B C 1
ATOM 1340 O O . PHE B 1 7 ? 4.145 16.672 12.945 1 89.38 7 PHE B O 1
ATOM 1347 N N . TYR B 1 8 ? 3.686 18.734 12.945 1 89 8 TYR B N 1
ATOM 1348 C CA . TYR B 1 8 ? 4.883 19.031 13.719 1 89 8 TYR B CA 1
ATOM 1349 C C . TYR B 1 8 ? 4.719 18.609 15.172 1 89 8 TYR B C 1
ATOM 1351 O O . TYR B 1 8 ? 5.707 18.391 15.875 1 89 8 TYR B O 1
ATOM 1359 N N . SER B 1 9 ? 3.494 18.484 15.594 1 88.31 9 SER B N 1
ATOM 1360 C CA . SER B 1 9 ? 3.273 17.922 16.922 1 88.31 9 SER B CA 1
ATOM 1361 C C . SER B 1 9 ? 3.703 16.469 16.984 1 88.31 9 SER B C 1
ATOM 1363 O O . SER B 1 9 ? 4.176 15.992 18.016 1 88.31 9 SER B O 1
ATOM 1365 N N . VAL B 1 10 ? 3.568 15.812 15.883 1 90.44 10 VAL B N 1
ATOM 1366 C CA . VAL B 1 10 ? 4.008 14.422 15.797 1 90.44 10 VAL B CA 1
ATOM 1367 C C . VAL B 1 10 ? 5.527 14.367 15.656 1 90.44 10 VAL B C 1
ATOM 1369 O O . VAL B 1 10 ? 6.199 13.617 16.375 1 90.44 10 VAL B O 1
ATOM 1372 N N . VAL B 1 11 ? 6.062 15.195 14.789 1 92.19 11 VAL B N 1
ATOM 1373 C CA . VAL B 1 11 ? 7.488 15.219 14.477 1 92.19 11 VAL B CA 1
ATOM 1374 C C . VAL B 1 11 ? 8.281 15.578 15.734 1 92.19 11 VAL B C 1
ATOM 1376 O O . VAL B 1 11 ? 9.352 15.023 15.984 1 92.19 11 VAL B O 1
ATOM 1379 N N . ASN B 1 12 ? 7.699 16.422 16.562 1 90.69 12 ASN B N 1
ATOM 1380 C CA . ASN B 1 12 ? 8.398 16.906 17.766 1 90.69 12 ASN B CA 1
ATOM 1381 C C . ASN B 1 12 ? 8.172 15.977 18.953 1 90.69 12 ASN B C 1
ATOM 1383 O O . ASN B 1 12 ? 8.75 16.188 20.016 1 90.69 12 ASN B O 1
ATOM 1387 N N . GLY B 1 13 ? 7.309 15.008 18.812 1 90.31 13 GLY B N 1
ATOM 1388 C CA . GLY B 1 13 ? 7.113 14.016 19.844 1 90.31 13 GLY B CA 1
ATOM 1389 C C . GLY B 1 13 ? 6.004 14.375 20.812 1 90.31 13 GLY B C 1
ATOM 1390 O O . GLY B 1 13 ? 5.801 13.688 21.828 1 90.31 13 GLY B O 1
ATOM 1391 N N . ASP B 1 14 ? 5.281 15.516 20.562 1 89.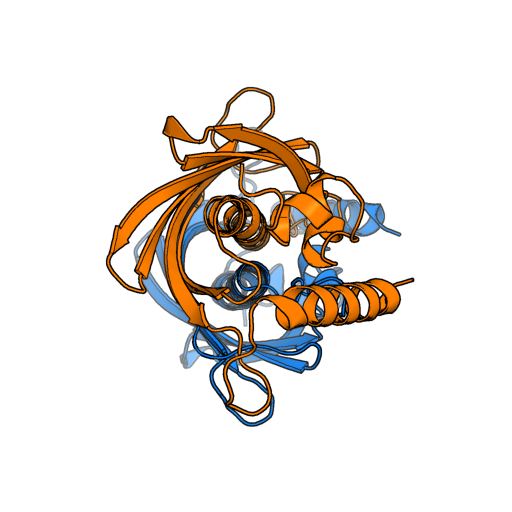81 14 ASP B N 1
ATOM 1392 C CA . ASP B 1 14 ? 4.16 15.914 21.406 1 89.81 14 ASP B CA 1
ATOM 1393 C C . ASP B 1 14 ? 2.977 14.961 21.234 1 89.81 14 ASP B C 1
ATOM 1395 O O . ASP B 1 14 ? 2.178 14.781 22.156 1 89.81 14 ASP B O 1
ATOM 1399 N N . LEU B 1 15 ? 2.867 14.469 20.094 1 91.19 15 LEU B N 1
ATOM 1400 C CA . LEU B 1 15 ? 1.854 13.469 19.766 1 91.19 15 LEU B CA 1
ATOM 1401 C C . LEU B 1 15 ? 2.496 12.211 19.203 1 91.19 15 LEU B C 1
ATOM 1403 O O . LEU B 1 15 ? 3.562 12.273 18.578 1 91.19 15 LEU B O 1
ATOM 1407 N N . PRO B 1 16 ? 1.87 11.094 19.453 1 91.75 16 PRO B N 1
ATOM 1408 C CA . PRO B 1 16 ? 2.428 9.859 18.891 1 91.75 16 PRO B CA 1
ATOM 1409 C C . PRO B 1 16 ? 2.252 9.766 17.375 1 91.75 16 PRO B C 1
ATOM 1411 O O . PRO B 1 16 ? 1.365 10.414 16.812 1 91.75 16 PRO B O 1
ATOM 1414 N N . PRO B 1 17 ? 3.139 8.961 16.781 1 92.31 17 PRO B N 1
ATOM 1415 C CA . PRO B 1 17 ? 2.887 8.688 15.359 1 92.31 17 PRO B CA 1
ATOM 1416 C C . PRO B 1 17 ? 1.644 7.828 15.141 1 92.31 17 PRO B C 1
ATOM 1418 O O . PRO B 1 17 ? 1.118 7.242 16.094 1 92.31 17 PRO B O 1
ATOM 1421 N N . SER B 1 18 ? 1.156 7.891 13.938 1 93.81 18 SER B N 1
ATOM 1422 C CA . SER B 1 18 ? 0.085 6.957 13.594 1 93.81 18 SER B CA 1
ATOM 1423 C C . SER B 1 18 ? 0.55 5.512 13.719 1 93.81 18 SER B C 1
ATOM 1425 O O . SER B 1 18 ? 1.752 5.238 13.711 1 93.81 18 SER B O 1
ATOM 1427 N N . GLN B 1 19 ? -0.383 4.57 13.859 1 96.25 19 GLN B N 1
ATOM 1428 C CA . GLN B 1 19 ? -0.042 3.15 13.875 1 96.25 19 GLN B CA 1
ATOM 1429 C C . GLN B 1 19 ? 0.624 2.732 12.57 1 96.25 19 GLN B C 1
ATOM 1431 O O . GLN B 1 19 ? 1.607 1.988 12.578 1 96.25 19 GLN B O 1
ATOM 1436 N N . ALA B 1 20 ? 0.095 3.271 11.469 1 96.94 20 ALA B N 1
ATOM 1437 C CA . ALA B 1 20 ? 0.702 2.992 10.164 1 96.94 20 ALA B CA 1
ATOM 1438 C C . ALA B 1 20 ? 2.16 3.445 10.133 1 96.94 20 ALA B C 1
ATOM 1440 O O . ALA B 1 20 ? 3.035 2.705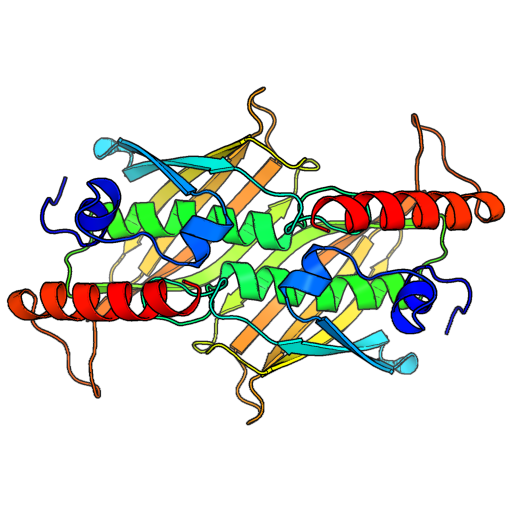 9.68 1 96.94 20 ALA B O 1
ATOM 1441 N N . GLY B 1 21 ? 2.381 4.664 10.586 1 97.19 21 GLY B N 1
ATOM 1442 C CA . GLY B 1 21 ? 3.744 5.168 10.641 1 97.19 21 GLY B CA 1
ATOM 1443 C C . GLY B 1 21 ? 4.664 4.309 11.492 1 97.19 21 GLY B C 1
ATOM 1444 O O . GLY B 1 21 ? 5.812 4.062 11.117 1 97.19 21 GLY B O 1
ATOM 1445 N N . THR B 1 22 ? 4.176 3.844 12.602 1 96.56 22 THR B N 1
ATOM 1446 C CA . THR B 1 22 ? 4.949 2.969 13.477 1 96.56 22 THR B CA 1
ATOM 1447 C C . THR B 1 22 ? 5.258 1.646 12.781 1 96.56 22 THR B C 1
ATOM 1449 O O . THR B 1 22 ? 6.402 1.185 12.797 1 96.56 22 THR B O 1
ATOM 1452 N N . LEU B 1 23 ? 4.305 1.095 12.172 1 97.38 23 LEU B N 1
ATOM 1453 C CA . LEU B 1 23 ? 4.465 -0.174 11.469 1 97.38 23 LEU B CA 1
ATOM 1454 C C . LEU B 1 23 ? 5.512 -0.056 10.367 1 97.38 23 LEU B C 1
ATOM 1456 O O . LEU B 1 23 ? 6.328 -0.96 10.18 1 97.38 23 LEU B O 1
ATOM 1460 N N . LEU B 1 24 ? 5.516 1.068 9.672 1 98.38 24 LEU B N 1
ATOM 1461 C CA . LEU B 1 24 ? 6.398 1.269 8.523 1 98.38 24 LEU B CA 1
ATOM 1462 C C . LEU B 1 24 ? 7.781 1.725 8.977 1 98.38 24 LEU B C 1
ATOM 1464 O O . LEU B 1 24 ? 8.695 1.857 8.164 1 98.38 24 LEU B O 1
ATOM 1468 N N . GLY B 1 25 ? 7.934 2.002 10.266 1 98.19 25 GLY B N 1
ATOM 1469 C CA . GLY B 1 25 ? 9.195 2.543 10.758 1 98.19 25 GLY B CA 1
ATOM 1470 C C . GLY B 1 25 ? 9.469 3.951 10.266 1 98.19 25 GLY B C 1
ATOM 1471 O O . GLY B 1 25 ? 10.602 4.281 9.914 1 98.19 25 GLY B O 1
ATOM 1472 N N . TRP B 1 26 ? 8.5 4.723 10.211 1 98.12 26 TRP B N 1
ATOM 1473 C CA . TRP B 1 26 ? 8.539 6.074 9.656 1 98.12 26 TRP B CA 1
ATOM 1474 C C . TRP B 1 26 ? 9.32 7.012 10.57 1 98.12 26 TRP B C 1
ATOM 1476 O O . TRP B 1 26 ? 9.094 7.031 11.789 1 98.12 26 TRP B O 1
ATOM 1486 N N . ARG B 1 27 ? 10.219 7.738 10.016 1 97.38 27 ARG B N 1
ATOM 1487 C CA . ARG B 1 27 ? 10.977 8.758 10.727 1 97.38 27 ARG B CA 1
ATOM 1488 C C . ARG B 1 27 ? 11.133 10.016 9.875 1 97.38 27 ARG B C 1
ATOM 1490 O O . ARG B 1 27 ? 11.531 9.945 8.719 1 97.38 27 ARG B O 1
ATOM 1497 N N . PHE B 1 28 ? 10.859 11.148 10.531 1 97.62 28 PHE B N 1
ATOM 1498 C CA . PHE B 1 28 ? 11.031 12.438 9.875 1 97.62 28 PHE B CA 1
ATOM 1499 C C . PHE B 1 28 ? 12.5 12.828 9.836 1 97.62 28 PHE B C 1
ATOM 1501 O O . PHE B 1 28 ? 13.219 12.672 10.828 1 97.62 28 PHE B O 1
ATOM 1508 N N . VAL B 1 29 ? 12.93 13.312 8.656 1 98 29 VAL B N 1
ATOM 1509 C CA . VAL B 1 29 ? 14.305 13.797 8.547 1 98 29 VAL B CA 1
ATOM 1510 C C . VAL B 1 29 ? 14.305 15.32 8.383 1 98 29 VAL B C 1
ATOM 1512 O O . VAL B 1 29 ? 14.875 16.031 9.203 1 98 29 VAL B O 1
ATOM 1515 N N . GLU B 1 30 ? 13.594 15.812 7.371 1 97 30 GLU B N 1
ATOM 1516 C CA . GLU B 1 30 ? 13.539 17.25 7.176 1 97 30 GLU B CA 1
ATOM 1517 C C . GLU B 1 30 ? 12.438 17.641 6.199 1 97 30 GLU B C 1
ATOM 1519 O O . GLU B 1 30 ? 11.898 16.781 5.492 1 97 30 GLU B O 1
ATOM 1524 N N . TYR B 1 31 ? 12.117 18.922 6.234 1 96.56 31 TYR B N 1
ATOM 1525 C CA . TYR B 1 31 ? 11.195 19.531 5.289 1 96.56 31 TYR B CA 1
ATOM 1526 C C . TYR B 1 31 ? 11.812 20.766 4.641 1 96.56 31 TYR B C 1
ATOM 1528 O O . TYR B 1 31 ? 12.344 21.641 5.332 1 96.56 31 TYR B O 1
ATOM 1536 N N . ASP B 1 32 ? 11.812 20.75 3.344 1 96.94 32 ASP B N 1
ATOM 1537 C CA . ASP B 1 32 ? 12.242 21.922 2.584 1 96.94 32 ASP B CA 1
ATOM 1538 C C . ASP B 1 32 ? 11.055 22.781 2.152 1 96.94 32 ASP B C 1
ATOM 1540 O O . ASP B 1 32 ? 10.328 22.406 1.221 1 96.94 32 ASP B O 1
ATOM 1544 N N . ASP B 1 33 ? 10.891 23.906 2.768 1 93.44 33 ASP B N 1
ATOM 1545 C CA . ASP B 1 33 ? 9.734 24.75 2.512 1 93.44 33 ASP B CA 1
ATOM 1546 C C . ASP B 1 33 ? 9.766 25.312 1.088 1 93.44 33 ASP B C 1
ATOM 1548 O O . ASP B 1 33 ? 8.734 25.375 0.423 1 93.44 33 ASP B O 1
ATOM 1552 N N . ALA B 1 34 ? 10.891 25.641 0.633 1 95.44 34 ALA B N 1
ATOM 1553 C CA . ALA B 1 34 ? 11.023 26.234 -0.695 1 95.44 34 ALA B CA 1
ATOM 1554 C C . ALA B 1 34 ? 10.609 25.234 -1.781 1 95.44 34 ALA B C 1
ATOM 1556 O O . ALA B 1 34 ? 9.961 25.625 -2.76 1 95.44 34 ALA B O 1
ATOM 1557 N N . LEU B 1 35 ? 10.906 23.984 -1.575 1 96.38 35 LEU B N 1
ATOM 1558 C CA . LEU B 1 35 ? 10.594 22.938 -2.553 1 96.38 35 LEU B CA 1
ATOM 1559 C C . LEU B 1 35 ? 9.281 22.25 -2.205 1 96.38 35 LEU B C 1
ATOM 1561 O O . LEU B 1 35 ? 8.773 21.438 -2.99 1 96.38 35 LEU B O 1
ATOM 1565 N N . ARG B 1 36 ? 8.766 22.516 -1.055 1 96.75 36 ARG B N 1
ATOM 1566 C CA . ARG B 1 36 ? 7.605 21.812 -0.522 1 96.75 36 ARG B CA 1
ATOM 1567 C C . ARG B 1 36 ? 7.84 20.297 -0.533 1 96.75 36 ARG B C 1
ATOM 1569 O O . ARG B 1 36 ? 6.977 19.547 -0.972 1 96.75 36 ARG B O 1
ATOM 1576 N N . ARG B 1 37 ? 9.016 20.016 -0.036 1 98.25 37 ARG B N 1
ATOM 1577 C CA . ARG B 1 37 ? 9.508 18.641 -0.11 1 98.25 37 ARG B CA 1
ATOM 1578 C C . ARG B 1 37 ? 9.852 18.109 1.277 1 98.25 37 ARG B C 1
ATOM 1580 O O . ARG B 1 37 ? 10.516 18.797 2.062 1 98.25 37 ARG B O 1
ATOM 1587 N N . ILE B 1 38 ? 9.406 16.891 1.448 1 98.06 38 ILE B N 1
ATOM 1588 C CA . ILE B 1 38 ? 9.734 16.219 2.705 1 98.06 38 ILE B CA 1
ATOM 1589 C C . ILE B 1 38 ? 10.734 15.094 2.445 1 98.06 38 ILE B C 1
ATOM 1591 O O . ILE B 1 38 ? 10.711 14.469 1.385 1 98.06 38 ILE B O 1
ATOM 1595 N N . HIS B 1 39 ? 11.594 14.898 3.381 1 98.62 39 HIS B N 1
ATOM 1596 C CA . HIS B 1 39 ? 12.523 13.773 3.457 1 98.62 39 HIS B CA 1
ATOM 1597 C C . HIS B 1 39 ? 12.258 12.922 4.695 1 98.62 39 HIS B C 1
ATOM 1599 O O . HIS B 1 39 ? 12.266 13.43 5.816 1 98.62 39 HIS B O 1
ATOM 1605 N N . VAL B 1 40 ? 12.008 11.641 4.449 1 98.62 40 VAL B N 1
ATOM 1606 C CA . VAL B 1 40 ? 11.727 10.727 5.559 1 98.62 40 VAL B CA 1
ATOM 1607 C C . VAL B 1 40 ? 12.5 9.43 5.367 1 98.62 40 VAL B C 1
ATOM 1609 O O . VAL B 1 40 ? 13.078 9.195 4.305 1 98.62 40 VAL B O 1
ATOM 1612 N N . GLU B 1 41 ? 12.492 8.641 6.414 1 98.81 41 GLU B N 1
ATOM 1613 C CA . GLU B 1 41 ? 13.039 7.293 6.363 1 98.81 41 GLU B CA 1
ATOM 1614 C C . GLU B 1 41 ? 12.047 6.27 6.918 1 98.81 41 GLU B C 1
ATOM 1616 O O . GLU B 1 41 ? 11.18 6.613 7.719 1 98.81 41 GLU B O 1
ATOM 1621 N N . PHE B 1 42 ? 12.25 5.109 6.422 1 98.81 42 PHE B N 1
ATOM 1622 C CA . PHE B 1 42 ? 11.508 3.949 6.906 1 98.81 42 PHE B CA 1
ATOM 1623 C C . PHE B 1 42 ? 12.461 2.844 7.348 1 98.81 42 PHE B C 1
ATOM 1625 O O . PHE B 1 42 ? 13.617 2.811 6.926 1 98.81 42 PHE B O 1
ATOM 1632 N N . ASP B 1 43 ? 11.977 2.01 8.234 1 98.75 43 ASP B N 1
ATOM 1633 C CA . ASP B 1 43 ? 12.609 0.738 8.562 1 98.75 43 ASP B CA 1
ATOM 1634 C C . ASP B 1 43 ? 11.648 -0.427 8.352 1 98.75 43 ASP B C 1
ATOM 1636 O O . ASP B 1 43 ? 10.859 -0.759 9.242 1 98.75 43 ASP B O 1
ATOM 1640 N N . ALA B 1 44 ? 11.719 -0.976 7.16 1 98.25 44 ALA B N 1
ATOM 1641 C CA . ALA B 1 44 ? 10.789 -2.031 6.77 1 98.25 44 ALA B CA 1
ATOM 1642 C C . ALA B 1 44 ? 11.102 -3.334 7.5 1 98.25 44 ALA B C 1
ATOM 1644 O O . ALA B 1 44 ? 12.164 -3.93 7.301 1 98.25 44 ALA B O 1
ATOM 1645 N N . GLY B 1 45 ? 10.195 -3.781 8.273 1 97.06 45 GLY B N 1
ATOM 1646 C CA . GLY B 1 45 ? 10.359 -5.035 8.992 1 97.06 45 GLY B CA 1
ATOM 1647 C C . GLY B 1 45 ? 9.977 -6.25 8.172 1 97.06 45 GLY B C 1
ATOM 1648 O O . GLY B 1 45 ? 9.391 -6.117 7.094 1 97.06 45 GLY B O 1
ATOM 1649 N N . PRO B 1 46 ? 10.266 -7.469 8.75 1 95.62 46 PRO B N 1
ATOM 1650 C CA . PRO B 1 46 ? 9.969 -8.711 8.031 1 95.62 46 PRO B CA 1
ATOM 1651 C C . PRO B 1 46 ? 8.477 -8.93 7.824 1 95.62 46 PRO B C 1
ATOM 1653 O O . PRO B 1 46 ? 8.07 -9.648 6.906 1 95.62 46 PRO B O 1
ATOM 1656 N N . MET B 1 47 ? 7.652 -8.273 8.578 1 96.19 47 MET B N 1
ATOM 1657 C CA . MET B 1 47 ? 6.203 -8.438 8.492 1 96.19 47 MET B CA 1
ATOM 1658 C C . MET B 1 47 ? 5.672 -7.902 7.168 1 96.19 47 MET B C 1
ATOM 1660 O O . MET B 1 47 ? 4.543 -8.211 6.773 1 96.19 47 MET B O 1
ATOM 1664 N N . LEU B 1 48 ? 6.465 -7.109 6.465 1 97.81 48 LEU B N 1
ATOM 1665 C CA . LEU B 1 48 ? 5.996 -6.426 5.266 1 97.81 48 LEU B CA 1
ATOM 1666 C C . LEU B 1 48 ? 6.375 -7.203 4.012 1 97.81 48 LEU B C 1
ATOM 1668 O O . LEU B 1 48 ? 6.191 -6.715 2.893 1 97.81 48 LEU B O 1
ATOM 1672 N N . THR B 1 49 ? 6.852 -8.43 4.148 1 96.75 49 THR B N 1
ATOM 1673 C CA . THR B 1 49 ? 7.496 -9.109 3.031 1 96.75 49 THR B CA 1
ATOM 1674 C C . THR B 1 49 ? 6.5 -9.984 2.277 1 96.75 49 THR B C 1
ATOM 1676 O O . THR B 1 49 ? 5.574 -10.539 2.877 1 96.75 49 THR B O 1
ATOM 1679 N N . ASN B 1 50 ? 6.77 -10.07 0.962 1 94.5 50 ASN B N 1
ATOM 1680 C CA . ASN B 1 50 ? 6.07 -11.008 0.095 1 94.5 50 ASN B CA 1
ATOM 1681 C C . ASN B 1 50 ? 6.652 -12.414 0.205 1 94.5 50 ASN B C 1
ATOM 1683 O O . ASN B 1 50 ? 7.555 -12.656 1.009 1 94.5 50 ASN B O 1
ATOM 1687 N N . PRO B 1 51 ? 6.137 -13.375 -0.545 1 89.69 51 PRO B N 1
ATOM 1688 C CA . PRO B 1 51 ? 6.598 -14.766 -0.425 1 89.69 51 PRO B CA 1
ATOM 1689 C C . PRO B 1 51 ? 8.094 -14.914 -0.693 1 89.69 51 PRO B C 1
ATOM 1691 O O . PRO B 1 51 ? 8.727 -15.836 -0.178 1 89.69 51 PRO B O 1
ATOM 1694 N N . MET B 1 52 ? 8.625 -13.984 -1.471 1 90.12 52 MET B N 1
ATOM 1695 C CA . MET B 1 52 ? 10.031 -14.102 -1.857 1 90.12 52 MET B CA 1
ATOM 1696 C C . MET B 1 52 ? 10.93 -13.367 -0.871 1 90.12 52 MET B C 1
ATOM 1698 O O . MET B 1 52 ? 12.148 -13.367 -1.017 1 90.12 52 MET B O 1
ATOM 1702 N N . GLY B 1 53 ? 10.359 -12.633 0.062 1 9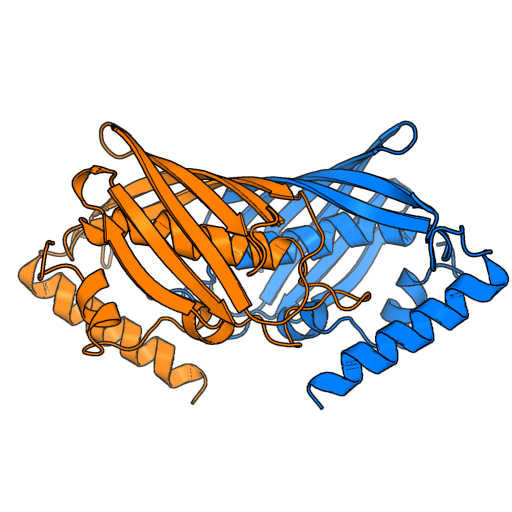3.56 53 GLY B N 1
ATOM 1703 C CA . GLY B 1 53 ? 11.133 -11.977 1.104 1 93.56 53 GLY B CA 1
ATOM 1704 C C . GLY B 1 53 ? 11.406 -10.516 0.812 1 93.56 53 GLY B C 1
ATOM 1705 O O . GLY B 1 53 ? 12.086 -9.836 1.591 1 93.56 53 GLY B O 1
ATOM 1706 N N . ASN B 1 54 ? 10.93 -10.07 -0.293 1 96.31 54 ASN B N 1
ATOM 1707 C CA . ASN B 1 54 ? 10.977 -8.641 -0.582 1 96.31 54 ASN B CA 1
ATOM 1708 C C . ASN B 1 54 ? 9.789 -7.906 0.026 1 96.31 54 ASN B C 1
ATOM 1710 O O . ASN B 1 54 ? 8.75 -8.508 0.293 1 96.31 54 ASN B O 1
ATOM 1714 N N . VAL B 1 55 ? 9.953 -6.617 0.248 1 98.06 55 VAL B N 1
ATOM 1715 C CA . VAL B 1 55 ? 8.812 -5.82 0.674 1 98.06 55 VAL B CA 1
ATOM 1716 C C . VAL B 1 55 ? 7.73 -5.852 -0.403 1 98.06 55 VAL B C 1
ATOM 1718 O O . VAL B 1 55 ? 8.016 -5.621 -1.582 1 98.06 55 VAL B O 1
ATOM 1721 N N . GLN B 1 56 ? 6.562 -6.203 0.003 1 97.88 56 GLN B N 1
ATOM 1722 C CA . GLN B 1 56 ? 5.453 -6.242 -0.945 1 97.88 56 GLN B CA 1
ATOM 1723 C C . GLN B 1 56 ? 5.227 -4.875 -1.581 1 97.88 56 GLN B C 1
ATOM 1725 O O . GLN B 1 56 ? 5.297 -3.848 -0.9 1 97.88 56 GLN B O 1
ATOM 1730 N N . GLY B 1 57 ? 4.879 -4.773 -2.844 1 96.81 57 GLY B N 1
ATOM 1731 C CA . GLY B 1 57 ? 4.707 -3.527 -3.576 1 96.81 57 GLY B CA 1
ATOM 1732 C C . GLY B 1 57 ? 3.666 -2.613 -2.959 1 96.81 57 GLY B C 1
ATOM 1733 O O . GLY B 1 57 ? 3.842 -1.393 -2.934 1 96.81 57 GLY B O 1
ATOM 1734 N N . GLY B 1 58 ? 2.623 -3.178 -2.52 1 97.38 58 GLY B N 1
ATOM 1735 C CA . GLY B 1 58 ? 1.593 -2.375 -1.878 1 97.38 58 GLY B CA 1
ATOM 1736 C C . GLY B 1 58 ? 2.09 -1.636 -0.65 1 97.38 58 GLY B C 1
ATOM 1737 O O . GLY B 1 58 ? 1.636 -0.528 -0.359 1 97.38 58 GLY B O 1
ATOM 1738 N N . PHE B 1 59 ? 2.996 -2.203 0.042 1 98.44 59 PHE B N 1
ATOM 1739 C CA . PHE B 1 59 ? 3.543 -1.527 1.213 1 98.44 59 PHE B CA 1
ATOM 1740 C C . PHE B 1 59 ? 4.492 -0.408 0.798 1 98.44 59 PHE B C 1
ATOM 1742 O O . PHE B 1 59 ? 4.633 0.589 1.509 1 98.44 59 PHE B O 1
ATOM 1749 N N . LEU B 1 60 ? 5.145 -0.548 -0.336 1 98.88 60 LEU B N 1
ATOM 1750 C CA . LEU B 1 60 ? 5.871 0.591 -0.883 1 98.88 60 LEU B CA 1
ATOM 1751 C C . LEU B 1 60 ? 4.922 1.74 -1.206 1 98.88 60 LEU B C 1
ATOM 1753 O O . LEU B 1 60 ? 5.258 2.906 -0.988 1 98.88 60 LEU B O 1
ATOM 1757 N N . SER B 1 61 ? 3.758 1.393 -1.712 1 98.75 61 SER B N 1
ATOM 1758 C CA . SER B 1 61 ? 2.738 2.414 -1.929 1 98.75 61 SER B CA 1
ATOM 1759 C C . SER B 1 61 ? 2.342 3.086 -0.618 1 98.75 61 SER B C 1
ATOM 1761 O O . SER B 1 61 ? 2.107 4.297 -0.581 1 98.75 61 SER B O 1
ATOM 1763 N N . ALA B 1 62 ? 2.225 2.293 0.426 1 98.69 62 ALA B N 1
ATOM 1764 C CA . ALA B 1 62 ? 1.901 2.842 1.74 1 98.69 62 ALA B CA 1
ATOM 1765 C C . ALA B 1 62 ? 2.992 3.795 2.221 1 98.69 62 ALA B C 1
ATOM 1767 O O . ALA B 1 62 ? 2.697 4.848 2.789 1 98.69 62 ALA B O 1
ATOM 1768 N N . MET B 1 63 ? 4.23 3.42 2.01 1 98.88 63 MET B N 1
ATOM 1769 C CA . MET B 1 63 ? 5.344 4.301 2.354 1 98.88 63 MET B CA 1
ATOM 1770 C C . MET B 1 63 ? 5.277 5.598 1.553 1 98.88 63 MET B C 1
ATOM 1772 O O . MET B 1 63 ? 5.492 6.68 2.1 1 98.88 63 MET B O 1
ATOM 1776 N N . LEU B 1 64 ? 4.949 5.434 0.282 1 98.88 64 LEU B N 1
ATOM 1777 C CA . LEU B 1 64 ? 4.848 6.609 -0.578 1 98.88 64 LEU B CA 1
ATOM 1778 C C . LEU B 1 64 ? 3.721 7.527 -0.118 1 98.88 64 LEU B C 1
ATOM 1780 O O . LEU B 1 64 ? 3.848 8.75 -0.18 1 98.88 64 LEU B O 1
ATOM 1784 N N . ASP B 1 65 ? 2.609 6.984 0.337 1 98.56 65 ASP B N 1
ATOM 1785 C CA . ASP B 1 65 ? 1.547 7.766 0.964 1 98.56 65 ASP B CA 1
ATOM 1786 C C . ASP B 1 65 ? 2.082 8.57 2.143 1 98.56 65 ASP B C 1
ATOM 1788 O O . ASP B 1 65 ? 1.772 9.758 2.281 1 98.56 65 ASP B O 1
ATOM 1792 N N . ASP B 1 66 ? 2.951 7.969 2.955 1 98.31 66 ASP B N 1
ATOM 1793 C CA . ASP B 1 66 ? 3.504 8.609 4.145 1 98.31 66 ASP B CA 1
ATOM 1794 C C . ASP B 1 66 ? 4.68 9.516 3.787 1 98.31 66 ASP B C 1
ATOM 1796 O O . ASP B 1 66 ? 5.383 10.008 4.672 1 98.31 66 ASP B O 1
ATOM 1800 N N . CYS B 1 67 ? 4.992 9.648 2.531 1 98.5 67 CYS B N 1
ATOM 1801 C CA . CYS B 1 67 ? 5.852 10.703 2.016 1 98.5 67 CYS B CA 1
ATOM 1802 C C . CYS B 1 67 ? 5.027 11.875 1.492 1 98.5 67 CYS B C 1
ATOM 1804 O O . CYS B 1 67 ? 5.172 13 1.965 1 98.5 67 CYS B O 1
ATOM 1806 N N . MET B 1 68 ? 4.133 11.578 0.639 1 98.44 68 MET B N 1
ATOM 1807 C CA . MET B 1 68 ? 3.383 12.602 -0.082 1 98.44 68 MET B CA 1
ATOM 1808 C C . MET B 1 68 ? 2.375 13.289 0.836 1 98.44 68 MET B C 1
ATOM 1810 O O . MET B 1 68 ? 2.213 14.508 0.786 1 98.44 68 MET B O 1
ATOM 1814 N N . GLY B 1 69 ? 1.671 12.523 1.674 1 97.25 69 GLY B N 1
ATOM 1815 C CA . GLY B 1 69 ? 0.743 13.102 2.631 1 97.25 69 GLY B CA 1
ATOM 1816 C C . GLY B 1 69 ? 1.386 14.133 3.537 1 97.25 69 GLY B C 1
ATOM 1817 O O . GLY B 1 69 ? 0.963 15.289 3.566 1 97.25 69 GLY B O 1
ATOM 1818 N N . PRO B 1 70 ? 2.436 13.75 4.203 1 96.31 70 PRO B N 1
ATOM 1819 C CA . PRO B 1 70 ? 3.143 14.656 5.105 1 96.31 70 PRO B CA 1
ATOM 1820 C C . PRO B 1 70 ? 3.645 15.922 4.402 1 96.31 70 PRO B C 1
ATOM 1822 O O . PRO B 1 70 ? 3.707 16.984 5.016 1 96.31 70 PRO B O 1
ATOM 1825 N N . ALA B 1 71 ? 4.02 15.82 3.141 1 97 71 ALA B N 1
ATOM 1826 C CA . ALA B 1 71 ? 4.426 17.016 2.402 1 97 71 ALA B CA 1
ATOM 1827 C C . ALA B 1 71 ? 3.32 18.062 2.398 1 97 71 ALA B C 1
ATOM 1829 O O . ALA B 1 71 ? 3.594 19.266 2.42 1 97 71 ALA B O 1
ATOM 1830 N N . ILE B 1 72 ? 2.117 17.641 2.373 1 96.25 72 ILE B N 1
ATOM 1831 C CA . ILE B 1 72 ? 0.962 18.531 2.43 1 96.25 72 ILE B CA 1
ATOM 1832 C C . ILE B 1 72 ? 0.724 18.969 3.871 1 96.25 72 ILE B C 1
ATOM 1834 O O . ILE B 1 72 ? 0.549 20.156 4.141 1 96.25 72 ILE B O 1
ATOM 1838 N N . TYR B 1 73 ? 0.78 18 4.777 1 94.56 73 TYR B N 1
ATOM 1839 C CA . TYR B 1 73 ? 0.409 18.25 6.164 1 94.56 73 TYR B CA 1
ATOM 1840 C C . TYR B 1 73 ? 1.415 19.172 6.844 1 94.56 73 TYR B C 1
ATOM 1842 O O . TYR B 1 73 ? 1.097 19.812 7.844 1 94.56 73 TYR B O 1
ATOM 1850 N N . ALA B 1 74 ? 2.619 19.25 6.281 1 92.88 74 ALA B N 1
ATOM 1851 C CA . ALA B 1 74 ? 3.648 20.125 6.84 1 92.88 74 ALA B CA 1
ATOM 1852 C C . ALA B 1 74 ? 3.176 21.562 6.867 1 92.88 74 ALA B C 1
ATOM 1854 O O . ALA B 1 74 ? 3.643 22.359 7.691 1 92.88 74 ALA B O 1
ATOM 1855 N N . THR B 1 75 ? 2.201 21.938 6.027 1 90.12 75 THR B N 1
ATOM 1856 C CA . THR B 1 75 ? 1.776 23.328 5.965 1 90.12 75 THR B CA 1
ATOM 1857 C C . THR B 1 75 ? 0.27 23.453 6.184 1 90.12 75 THR B C 1
ATOM 1859 O O . THR B 1 75 ? -0.295 24.531 6.078 1 90.12 75 THR B O 1
ATOM 1862 N N . LEU B 1 76 ? -0.328 22.406 6.457 1 91.19 76 LEU B N 1
ATOM 1863 C CA . LEU B 1 76 ? -1.78 22.391 6.594 1 91.19 76 LEU B CA 1
ATOM 1864 C C . LEU B 1 76 ? -2.197 22.734 8.016 1 91.19 76 LEU B C 1
ATOM 1866 O O . LEU B 1 76 ? -1.69 22.156 8.977 1 91.19 76 LEU B O 1
ATOM 1870 N N . PRO B 1 77 ? -3.076 23.688 8.133 1 89.25 77 PRO B N 1
ATOM 1871 C CA . PRO B 1 77 ? -3.557 24 9.477 1 89.25 77 PRO B CA 1
ATOM 1872 C C . PRO B 1 77 ? -4.32 22.828 10.109 1 89.25 77 PRO B C 1
ATOM 1874 O O . PRO B 1 77 ? -4.777 21.938 9.398 1 89.25 77 PRO B O 1
ATOM 1877 N N . ALA B 1 78 ? -4.512 22.844 11.414 1 88.56 78 ALA B N 1
ATOM 1878 C CA . ALA B 1 78 ? -5.023 21.719 12.188 1 88.56 78 ALA B CA 1
ATOM 1879 C C . ALA B 1 78 ? -6.48 21.422 11.836 1 88.56 78 ALA B C 1
ATOM 1881 O O . ALA B 1 78 ? -6.965 20.312 12.055 1 88.56 78 ALA B O 1
ATOM 1882 N N . ASN B 1 79 ? -7.164 22.438 11.312 1 91.94 79 ASN B N 1
ATOM 1883 C CA . ASN B 1 79 ? -8.586 22.219 11.062 1 91.94 79 ASN B CA 1
ATOM 1884 C C . ASN B 1 79 ? -8.844 21.812 9.609 1 91.94 79 ASN B C 1
ATOM 1886 O O . ASN B 1 79 ? -9.977 21.891 9.133 1 91.94 79 ASN B O 1
ATOM 1890 N N . ARG B 1 80 ? -7.793 21.484 8.906 1 93 80 ARG B N 1
ATOM 1891 C CA . ARG B 1 80 ? -7.883 20.969 7.543 1 93 80 ARG B CA 1
ATOM 1892 C C . ARG B 1 80 ? -7.281 19.578 7.434 1 93 80 ARG B C 1
ATOM 1894 O O . ARG B 1 80 ? -6.395 19.219 8.211 1 93 80 ARG B O 1
ATOM 1901 N N . ILE B 1 81 ? -7.871 18.828 6.496 1 93.44 81 ILE B N 1
ATOM 1902 C CA . ILE B 1 81 ? -7.379 17.469 6.285 1 93.44 81 ILE B CA 1
ATOM 1903 C C . ILE B 1 81 ? -7.172 17.219 4.793 1 93.44 81 ILE B C 1
ATOM 1905 O O . ILE B 1 81 ? -7.852 17.828 3.955 1 93.44 81 ILE B O 1
ATOM 1909 N N . ALA B 1 82 ? -6.223 16.438 4.512 1 95.75 82 ALA B N 1
ATOM 1910 C CA . ALA B 1 82 ? -5.945 15.969 3.152 1 95.75 82 ALA B CA 1
ATOM 1911 C C . ALA B 1 82 ? -6.246 14.484 3.008 1 95.75 82 ALA B C 1
ATOM 1913 O O . ALA B 1 82 ? -5.746 13.664 3.783 1 95.75 82 ALA B O 1
ATOM 1914 N N . VAL B 1 83 ? -7.035 14.133 2.039 1 96.06 83 VAL B N 1
ATOM 1915 C CA . VAL B 1 83 ? -7.391 12.742 1.777 1 96.06 83 VAL B CA 1
ATOM 1916 C C . VAL B 1 83 ? -6.938 12.352 0.373 1 96.06 83 VAL B C 1
ATOM 1918 O O . VAL B 1 83 ? -7.172 13.086 -0.59 1 96.06 83 VAL B O 1
ATOM 1921 N N . MET B 1 84 ? -6.262 11.273 0.315 1 97.38 84 MET B N 1
ATOM 1922 C CA . MET B 1 84 ? -5.82 10.789 -0.991 1 97.38 84 MET B CA 1
ATOM 1923 C C . MET B 1 84 ? -7.004 10.305 -1.82 1 97.38 84 MET B C 1
ATOM 1925 O O . MET B 1 84 ? -7.809 9.5 -1.35 1 97.38 84 MET B O 1
ATOM 1929 N N . VAL B 1 85 ? -7.066 10.75 -3.092 1 98.25 85 VAL B N 1
ATOM 1930 C CA . VAL B 1 85 ? -8.156 10.406 -3.998 1 98.25 85 VAL B CA 1
ATOM 1931 C C . VAL B 1 85 ? -7.695 9.32 -4.973 1 98.25 85 VAL B C 1
ATOM 1933 O O . VAL B 1 85 ? -8.461 8.414 -5.309 1 98.25 85 VAL B O 1
ATOM 1936 N N . GLU B 1 86 ? -6.512 9.508 -5.438 1 98.69 86 GLU B N 1
ATOM 1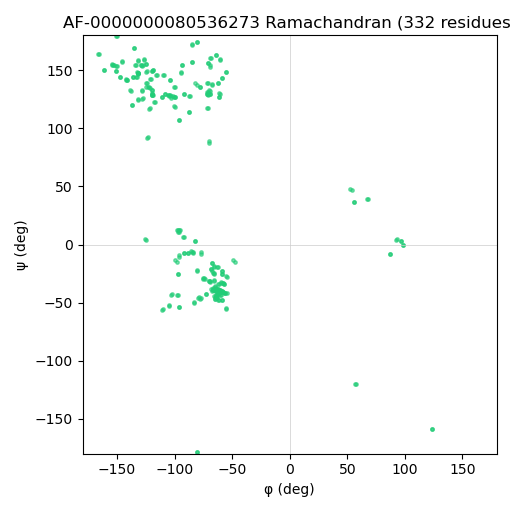937 C CA . GLU B 1 86 ? -5.918 8.516 -6.328 1 98.69 86 GLU B CA 1
ATOM 1938 C C . GLU B 1 86 ? -4.395 8.562 -6.277 1 98.69 86 GLU B C 1
ATOM 1940 O O . GLU B 1 86 ? -3.812 9.594 -5.918 1 98.69 86 GLU B O 1
ATOM 1945 N N . SER B 1 87 ? -3.811 7.5 -6.582 1 98.75 87 SER B N 1
ATOM 1946 C CA . SER B 1 87 ? -2.355 7.41 -6.66 1 98.75 87 SER B CA 1
ATOM 1947 C C . SER B 1 87 ? -1.923 6.414 -7.734 1 98.75 87 SER B C 1
ATOM 1949 O O . SER B 1 87 ? -2.623 5.434 -8 1 98.75 87 SER B O 1
ATOM 1951 N N . LYS B 1 88 ? -0.873 6.715 -8.391 1 98.81 88 LYS B N 1
ATOM 1952 C CA . LYS B 1 88 ? -0.204 5.812 -9.328 1 98.81 88 LYS B CA 1
ATOM 1953 C C . LYS B 1 88 ? 1.229 5.527 -8.883 1 98.81 88 LYS B C 1
ATOM 1955 O O . LYS B 1 88 ? 1.991 6.453 -8.594 1 98.81 88 LYS B O 1
ATOM 1960 N N . THR B 1 89 ? 1.545 4.297 -8.82 1 98.88 89 THR B N 1
ATOM 1961 C CA . THR B 1 89 ? 2.883 3.902 -8.398 1 98.88 89 THR B CA 1
ATOM 1962 C C . THR B 1 89 ? 3.572 3.07 -9.477 1 98.88 89 THR B C 1
ATOM 1964 O O . THR B 1 89 ? 2.951 2.195 -10.078 1 98.88 89 THR B O 1
ATOM 1967 N N . SER B 1 90 ? 4.797 3.369 -9.742 1 98.94 90 SER B N 1
ATOM 1968 C CA . SER B 1 90 ? 5.695 2.539 -10.539 1 98.94 90 SER B CA 1
ATOM 1969 C C . SER B 1 90 ? 6.715 1.822 -9.656 1 98.94 90 SER B C 1
ATOM 1971 O O . SER B 1 90 ? 7.383 2.451 -8.836 1 98.94 90 SER B O 1
ATOM 1973 N N . PHE B 1 91 ? 6.777 0.562 -9.828 1 98.75 91 PHE B N 1
ATOM 1974 C CA . PHE B 1 91 ? 7.711 -0.257 -9.07 1 98.75 91 PHE B CA 1
ATOM 1975 C C . PHE B 1 91 ? 8.953 -0.569 -9.891 1 98.75 91 PHE B C 1
ATOM 1977 O O . PHE B 1 91 ? 8.883 -1.287 -10.891 1 98.75 91 PHE B O 1
ATOM 1984 N N . VAL B 1 92 ? 10.086 -0.144 -9.43 1 98.69 92 VAL B N 1
ATOM 1985 C CA . VAL B 1 92 ? 11.281 -0.076 -10.273 1 98.69 92 VAL B CA 1
ATOM 1986 C C . VAL B 1 92 ? 12.227 -1.218 -9.914 1 98.69 92 VAL B C 1
ATOM 1988 O O . VAL B 1 92 ? 12.68 -1.951 -10.797 1 98.69 92 VAL B O 1
ATOM 1991 N N . SER B 1 93 ? 12.562 -1.361 -8.625 1 98 93 SER B N 1
ATOM 1992 C CA . SER B 1 93 ? 13.461 -2.414 -8.164 1 98 93 SER B CA 1
ATOM 1993 C C . SER B 1 93 ? 12.914 -3.107 -6.926 1 98 93 SER B C 1
ATOM 1995 O O . SER B 1 93 ? 12.141 -2.514 -6.168 1 98 93 SER B O 1
ATOM 1997 N N . PRO B 1 94 ? 13.32 -4.355 -6.738 1 96.75 94 PRO B N 1
ATOM 1998 C CA . PRO B 1 94 ? 12.906 -5.02 -5.5 1 96.75 94 PRO B CA 1
ATOM 1999 C C . PRO B 1 94 ? 13.438 -4.32 -4.25 1 96.75 94 PRO B C 1
ATOM 2001 O O . PRO B 1 94 ? 14.562 -3.816 -4.254 1 96.75 94 PRO B O 1
ATOM 2004 N N . ALA B 1 95 ? 12.594 -4.227 -3.268 1 98.12 95 ALA B N 1
ATOM 2005 C CA . ALA B 1 95 ? 12.984 -3.656 -1.98 1 98.12 95 ALA B CA 1
ATOM 2006 C C . ALA B 1 95 ? 13.18 -4.746 -0.932 1 98.12 95 ALA B C 1
ATOM 2008 O O . ALA B 1 95 ? 12.297 -5.582 -0.723 1 98.12 95 ALA B O 1
ATOM 2009 N N . ARG B 1 96 ? 14.281 -4.742 -0.27 1 96.81 96 ARG B N 1
ATOM 2010 C CA . ARG B 1 96 ? 14.547 -5.652 0.84 1 96.81 96 ARG B CA 1
ATOM 2011 C C . ARG B 1 96 ? 14.172 -5.016 2.172 1 96.81 96 ARG B C 1
ATOM 2013 O O . ARG B 1 96 ? 14.148 -3.787 2.297 1 96.81 96 ARG B O 1
ATOM 2020 N N . PRO B 1 97 ? 13.852 -5.879 3.18 1 97.5 97 PRO B N 1
ATOM 2021 C CA . PRO B 1 97 ? 13.648 -5.316 4.516 1 97.5 97 PRO B CA 1
ATOM 2022 C C . PRO B 1 97 ? 14.844 -4.5 5 1 97.5 97 PRO B C 1
ATOM 2024 O O . PRO B 1 97 ? 15.992 -4.832 4.684 1 97.5 97 PRO B O 1
ATOM 2027 N N . GLY B 1 98 ? 14.531 -3.537 5.766 1 98.31 98 GLY B N 1
ATOM 2028 C CA . GLY B 1 98 ? 15.555 -2.615 6.23 1 98.31 98 GLY B CA 1
ATOM 2029 C C . GLY B 1 98 ? 15.25 -1.167 5.895 1 98.31 98 GLY B C 1
ATOM 2030 O O . GLY B 1 98 ? 14.086 -0.795 5.73 1 98.31 98 GLY B O 1
ATOM 2031 N N . ARG B 1 99 ? 16.375 -0.382 5.895 1 98.75 99 ARG B N 1
ATOM 2032 C CA . ARG B 1 99 ? 16.25 1.062 5.73 1 98.75 99 ARG B CA 1
ATOM 2033 C C . ARG B 1 99 ? 15.836 1.419 4.305 1 98.75 99 ARG B C 1
ATOM 2035 O O . ARG B 1 99 ? 16.453 0.956 3.342 1 98.75 99 ARG B O 1
ATOM 2042 N N . ILE B 1 100 ? 14.828 2.217 4.156 1 98.94 100 ILE B N 1
ATOM 2043 C CA . ILE B 1 100 ? 14.336 2.777 2.904 1 98.94 100 ILE B CA 1
ATOM 2044 C C . ILE B 1 100 ? 14.203 4.293 3.031 1 98.94 100 ILE B C 1
ATOM 2046 O O . ILE B 1 100 ? 13.711 4.797 4.039 1 98.94 100 ILE B O 1
ATOM 2050 N N . ILE B 1 101 ? 14.703 5.004 2.062 1 98.94 101 ILE B N 1
ATOM 2051 C CA . ILE B 1 101 ? 14.664 6.465 2.066 1 98.94 101 ILE B CA 1
ATOM 2052 C C . ILE B 1 101 ? 13.516 6.949 1.184 1 98.94 101 ILE B C 1
ATOM 2054 O O . ILE B 1 101 ? 13.312 6.438 0.081 1 98.94 101 ILE B O 1
ATOM 2058 N N . GLY B 1 102 ? 12.797 7.93 1.723 1 98.94 102 GLY B N 1
ATOM 2059 C CA . GLY B 1 102 ? 11.625 8.391 1.004 1 98.94 102 GLY B CA 1
ATOM 2060 C C . GLY B 1 102 ? 11.547 9.898 0.884 1 98.94 102 GLY B C 1
ATOM 2061 O O . GLY B 1 102 ? 11.961 10.625 1.794 1 98.94 102 GLY B O 1
ATOM 2062 N N . TRP B 1 103 ? 10.969 10.336 -0.257 1 98.88 103 TRP B N 1
ATOM 2063 C CA . TRP B 1 103 ? 10.703 11.75 -0.512 1 98.88 103 TRP B CA 1
ATOM 2064 C C . TRP B 1 103 ? 9.281 11.953 -1.02 1 98.88 103 TRP B C 1
ATOM 2066 O O . TRP B 1 103 ? 8.742 11.109 -1.744 1 98.88 103 TRP B O 1
ATOM 2076 N N . GLY B 1 104 ? 8.688 13.023 -0.62 1 98.81 104 GLY B N 1
ATOM 2077 C CA . GLY B 1 104 ? 7.418 13.508 -1.128 1 98.81 104 GLY B CA 1
ATOM 2078 C C . GLY B 1 104 ? 7.41 15.008 -1.385 1 98.81 104 GLY B C 1
ATOM 2079 O O . GLY B 1 104 ? 8.023 15.773 -0.637 1 98.81 104 GLY B O 1
ATOM 2080 N N . GLU B 1 105 ? 6.695 15.352 -2.443 1 98.62 105 GLU B N 1
ATOM 2081 C CA . GLU B 1 105 ? 6.652 16.766 -2.83 1 98.62 105 GLU B CA 1
ATOM 2082 C C . GLU B 1 105 ? 5.262 17.156 -3.328 1 98.62 105 GLU B C 1
ATOM 2084 O O . GLU B 1 105 ? 4.609 16.375 -4.031 1 98.62 105 GLU B O 1
ATOM 2089 N N . VAL B 1 106 ? 4.887 18.406 -2.936 1 98.56 106 VAL B N 1
ATOM 2090 C CA . VAL B 1 106 ? 3.695 18.984 -3.543 1 98.56 106 VAL B CA 1
ATOM 2091 C C . VAL B 1 106 ? 4.074 19.703 -4.84 1 98.56 106 VAL B C 1
ATOM 2093 O O . VAL B 1 106 ? 4.766 20.719 -4.816 1 98.56 106 VAL B O 1
ATOM 2096 N N . GLU B 1 107 ? 3.59 19.188 -5.938 1 98.31 107 GLU B N 1
ATOM 2097 C CA . GLU B 1 107 ? 3.936 19.75 -7.238 1 98.31 107 GLU B CA 1
ATOM 2098 C C . GLU B 1 107 ? 3.051 20.953 -7.57 1 98.31 107 GLU B C 1
ATOM 2100 O O . GLU B 1 107 ? 3.543 21.984 -8.031 1 98.31 107 GLU B O 1
ATOM 2105 N N . HIS B 1 108 ? 1.754 20.75 -7.422 1 96.19 108 HIS B N 1
ATOM 2106 C CA . HIS B 1 108 ? 0.746 21.766 -7.703 1 96.19 108 HIS B CA 1
ATOM 2107 C C . HIS B 1 108 ? -0.385 21.719 -6.68 1 96.19 108 HIS B C 1
ATOM 2109 O O . HIS B 1 108 ? -0.679 20.656 -6.125 1 96.19 108 HIS B O 1
ATOM 2115 N N . SER B 1 109 ? -0.799 22.875 -6.367 1 95.62 109 SER B N 1
ATOM 2116 C CA . SER B 1 109 ? -2.008 23 -5.559 1 95.62 109 SER B CA 1
ATOM 2117 C C . SER B 1 109 ? -2.973 24.016 -6.152 1 95.62 109 SER B C 1
ATOM 2119 O O . SER B 1 109 ? -2.568 25.125 -6.508 1 95.62 109 SER B O 1
ATOM 2121 N N . LYS B 1 110 ? -4.078 23.578 -6.352 1 93.38 110 LYS B N 1
ATOM 2122 C CA . LYS B 1 110 ? -5.121 24.453 -6.871 1 93.38 110 LYS B CA 1
ATOM 2123 C C . LYS B 1 110 ? -6.445 24.219 -6.148 1 93.38 110 LYS B C 1
ATOM 2125 O O . LYS B 1 110 ? -7.016 23.125 -6.223 1 93.38 110 LYS B O 1
ATOM 2130 N N . GLY B 1 111 ? -6.953 25.234 -5.531 1 94 111 GLY B N 1
ATOM 2131 C CA . GLY B 1 111 ? -8.172 25.062 -4.762 1 94 111 GLY B CA 1
ATOM 2132 C C . GLY B 1 111 ? -8.062 24 -3.691 1 94 111 GLY B C 1
ATOM 2133 O O . GLY B 1 111 ? -7.164 24.062 -2.844 1 94 111 GLY B O 1
ATOM 2134 N N . SER B 1 112 ? -8.938 22.984 -3.842 1 96.81 112 SER B N 1
ATOM 2135 C CA . SER B 1 112 ? -8.984 21.922 -2.842 1 96.81 112 SER B CA 1
ATOM 2136 C C . SER B 1 112 ? -8.172 20.703 -3.289 1 96.81 112 SER B C 1
ATOM 2138 O O . SER B 1 112 ? -8.266 19.641 -2.684 1 96.81 112 SER B O 1
ATOM 2140 N N . ILE B 1 113 ? -7.371 20.906 -4.348 1 98.12 113 ILE B N 1
ATOM 2141 C CA . ILE B 1 113 ? -6.672 19.75 -4.887 1 98.12 113 ILE B CA 1
ATOM 2142 C C . ILE B 1 113 ? -5.16 19.969 -4.797 1 98.12 113 ILE B C 1
ATOM 2144 O O . ILE B 1 113 ? -4.664 21.047 -5.121 1 98.12 113 ILE B O 1
ATOM 2148 N N . ALA B 1 114 ? -4.5 19.016 -4.332 1 98.44 114 ALA B N 1
ATOM 2149 C CA . ALA B 1 114 ? -3.041 19 -4.316 1 98.44 114 ALA B CA 1
ATOM 2150 C C . ALA B 1 114 ? -2.492 17.828 -5.129 1 98.44 114 ALA B C 1
ATOM 2152 O O . ALA B 1 114 ? -2.912 16.688 -4.941 1 98.44 114 ALA B O 1
ATOM 2153 N N . PHE B 1 115 ? -1.568 18.156 -6.039 1 98.75 115 PHE B N 1
ATOM 2154 C CA . PHE B 1 115 ? -0.854 17.141 -6.816 1 98.75 115 PHE B CA 1
ATOM 2155 C C . PHE B 1 115 ? 0.539 16.906 -6.246 1 98.75 115 PHE B C 1
ATOM 2157 O O . PHE B 1 115 ? 1.302 17.859 -6.043 1 98.75 115 PHE B O 1
ATOM 2164 N N . THR B 1 116 ? 0.809 15.633 -5.996 1 98.81 116 THR B N 1
ATOM 2165 C CA . THR B 1 116 ? 2.059 15.312 -5.312 1 98.81 116 THR B CA 1
ATOM 2166 C C . THR B 1 116 ? 2.852 14.273 -6.102 1 98.81 116 THR B C 1
ATOM 2168 O O . THR B 1 116 ? 2.299 13.578 -6.957 1 98.81 116 THR B O 1
ATOM 2171 N N . ARG B 1 117 ? 4.109 14.242 -5.836 1 98.81 117 ARG B N 1
ATOM 2172 C CA . ARG B 1 117 ? 5.004 13.188 -6.305 1 98.81 117 ARG B CA 1
ATOM 2173 C C . ARG B 1 117 ? 5.863 12.648 -5.164 1 98.81 117 ARG B C 1
ATOM 2175 O O . ARG B 1 117 ? 6.184 13.383 -4.227 1 98.81 117 ARG B O 1
ATOM 2182 N N . GLY B 1 118 ? 6.207 11.391 -5.199 1 98.88 118 GLY B N 1
ATOM 2183 C CA . GLY B 1 118 ? 7.062 10.742 -4.215 1 98.88 118 GLY B CA 1
ATOM 2184 C C . GLY B 1 118 ? 7.953 9.672 -4.809 1 98.88 118 GLY B C 1
ATOM 2185 O O . GLY B 1 118 ? 7.68 9.156 -5.895 1 98.88 118 GLY B O 1
ATOM 2186 N N . TRP B 1 119 ? 9.008 9.414 -4.125 1 98.94 119 TRP B N 1
ATOM 2187 C CA . TRP B 1 119 ? 9.867 8.312 -4.543 1 98.94 119 TRP B CA 1
ATOM 2188 C C . TRP B 1 119 ? 10.625 7.727 -3.35 1 98.94 119 TRP B C 1
ATOM 2190 O O . TRP B 1 119 ? 10.789 8.391 -2.326 1 98.94 119 TRP B O 1
ATOM 2200 N N . LEU B 1 120 ? 10.992 6.488 -3.467 1 98.94 120 LEU B N 1
ATOM 2201 C CA . LEU B 1 120 ? 11.75 5.723 -2.477 1 98.94 120 LEU B CA 1
ATOM 2202 C C . LEU B 1 120 ? 13.062 5.223 -3.062 1 98.94 120 LEU B C 1
ATOM 2204 O O . LEU B 1 120 ? 13.109 4.801 -4.223 1 98.94 120 LEU B O 1
ATOM 2208 N N . THR B 1 121 ? 14.094 5.227 -2.268 1 98.94 121 THR B N 1
ATOM 2209 C CA . THR B 1 121 ? 15.375 4.629 -2.646 1 98.94 121 THR B CA 1
ATOM 2210 C C . THR B 1 121 ? 15.898 3.732 -1.529 1 98.94 121 THR B C 1
ATOM 2212 O O . THR B 1 121 ? 15.5 3.871 -0.373 1 98.94 121 THR B O 1
ATOM 2215 N N . ASP B 1 122 ? 16.781 2.818 -1.951 1 98.69 122 ASP B N 1
ATOM 2216 C CA . ASP B 1 122 ? 17.578 2.154 -0.928 1 98.69 122 ASP B CA 1
ATOM 2217 C C . ASP B 1 122 ? 18.75 3.031 -0.495 1 98.69 122 ASP B C 1
ATOM 2219 O O . ASP B 1 122 ? 18.922 4.145 -1 1 98.69 122 ASP B O 1
ATOM 2223 N N . PRO B 1 123 ? 19.5 2.623 0.516 1 98.12 123 PRO B N 1
ATOM 2224 C CA . PRO B 1 123 ? 20.578 3.469 1.034 1 98.12 123 PRO B CA 1
ATOM 2225 C C . PRO B 1 123 ? 21.672 3.738 -0.002 1 98.12 123 PRO B C 1
ATOM 2227 O O . PRO B 1 123 ? 22.406 4.723 0.111 1 98.12 123 PRO B O 1
ATOM 2230 N N . ALA B 1 124 ? 21.734 2.898 -1.027 1 98.25 124 ALA B N 1
ATOM 2231 C CA . ALA B 1 124 ? 22.734 3.062 -2.078 1 98.25 124 ALA B CA 1
ATOM 2232 C C . ALA B 1 124 ? 22.25 4.039 -3.146 1 98.25 124 ALA B C 1
ATOM 2234 O O . ALA B 1 124 ? 23 4.383 -4.066 1 98.25 124 ALA B O 1
ATOM 2235 N N . GLY B 1 125 ? 21.047 4.477 -3.076 1 98.19 125 GLY B N 1
ATOM 2236 C CA . GLY B 1 125 ? 20.516 5.469 -3.996 1 98.19 125 GLY B CA 1
ATOM 2237 C C . GLY B 1 125 ? 19.734 4.863 -5.141 1 98.19 125 GLY B C 1
ATOM 2238 O O . GLY B 1 125 ? 19.219 5.582 -5.996 1 98.19 125 GLY B O 1
ATOM 2239 N N . ASN B 1 126 ? 19.578 3.479 -5.133 1 98.5 126 ASN B N 1
ATOM 2240 C CA . ASN B 1 126 ? 18.766 2.834 -6.152 1 98.5 126 ASN B CA 1
ATOM 2241 C C . ASN B 1 126 ? 17.281 3.102 -5.926 1 98.5 126 ASN B C 1
ATOM 2243 O O . ASN B 1 126 ? 16.766 2.908 -4.82 1 98.5 126 ASN B O 1
ATOM 2247 N N . VAL B 1 127 ? 16.625 3.566 -7.062 1 98.88 127 VAL B N 1
ATOM 2248 C CA . VAL B 1 127 ? 15.188 3.852 -6.961 1 98.88 127 VAL B CA 1
ATOM 2249 C C . VAL B 1 127 ? 14.414 2.545 -6.797 1 98.88 127 VAL B C 1
ATOM 2251 O O . VAL B 1 127 ? 14.633 1.588 -7.543 1 98.88 127 VAL B O 1
ATOM 2254 N N . LEU B 1 128 ? 13.539 2.484 -5.812 1 98.88 128 LEU B N 1
ATOM 2255 C CA . LEU B 1 128 ? 12.703 1.317 -5.551 1 98.88 128 LEU B CA 1
ATOM 2256 C C . LEU B 1 128 ? 11.32 1.496 -6.16 1 98.88 128 LEU B C 1
ATOM 2258 O O . LEU B 1 128 ? 10.789 0.577 -6.789 1 98.88 128 LEU B O 1
ATOM 2262 N N . ALA B 1 129 ? 10.742 2.662 -6.008 1 98.94 129 ALA B N 1
ATOM 2263 C CA . ALA B 1 129 ? 9.398 2.973 -6.496 1 98.94 129 ALA B CA 1
ATOM 2264 C C . ALA B 1 129 ? 9.18 4.48 -6.59 1 98.94 129 ALA B C 1
ATOM 2266 O O . ALA B 1 129 ? 9.797 5.246 -5.844 1 98.94 129 ALA B O 1
ATOM 2267 N N . THR B 1 130 ? 8.352 4.914 -7.52 1 98.94 130 THR B N 1
ATOM 2268 C CA . THR B 1 130 ? 7.91 6.297 -7.668 1 98.94 130 THR B CA 1
ATOM 2269 C C . THR B 1 130 ? 6.387 6.375 -7.734 1 98.94 130 THR B C 1
ATOM 2271 O O . THR B 1 130 ? 5.727 5.402 -8.109 1 98.94 130 THR B O 1
ATOM 2274 N N . ALA B 1 131 ? 5.844 7.523 -7.34 1 98.94 131 ALA B N 1
ATOM 2275 C CA . ALA B 1 131 ? 4.391 7.652 -7.383 1 98.94 131 ALA B CA 1
ATOM 2276 C C . ALA B 1 131 ? 3.977 9.102 -7.617 1 98.94 131 ALA B C 1
ATOM 2278 O O . ALA B 1 131 ? 4.738 10.023 -7.324 1 98.94 131 ALA B O 1
ATOM 2279 N N . THR B 1 132 ? 2.834 9.258 -8.188 1 98.88 132 THR B N 1
ATOM 2280 C CA . THR B 1 132 ? 2.068 10.5 -8.133 1 98.88 132 THR B CA 1
ATOM 2281 C C . THR B 1 132 ? 0.72 10.273 -7.457 1 98.88 132 THR B C 1
ATOM 2283 O O . THR B 1 132 ? 0.185 9.164 -7.477 1 98.88 132 THR B O 1
ATOM 2286 N N . ALA B 1 133 ? 0.234 11.305 -6.824 1 98.81 133 ALA B N 1
ATOM 2287 C CA . ALA B 1 133 ? -1.06 11.18 -6.156 1 98.81 133 ALA B CA 1
ATOM 2288 C C . ALA B 1 133 ? -1.782 12.523 -6.109 1 98.81 133 ALA B C 1
ATOM 2290 O O . ALA B 1 133 ? -1.145 13.578 -6.074 1 98.81 133 ALA B O 1
ATOM 2291 N N . THR B 1 134 ? -3.039 12.414 -6.133 1 98.81 134 THR B N 1
ATOM 2292 C CA . THR B 1 134 ? -3.928 13.555 -5.953 1 98.81 134 THR B CA 1
ATOM 2293 C C . THR B 1 134 ? -4.625 13.484 -4.598 1 98.81 134 THR B C 1
ATOM 2295 O O . THR B 1 134 ? -5.184 12.453 -4.23 1 98.81 134 THR B O 1
ATOM 2298 N N . PHE B 1 135 ? -4.547 14.586 -3.908 1 98.56 135 PHE B N 1
ATOM 2299 C CA . PHE B 1 135 ? -5.234 14.703 -2.627 1 98.56 135 PHE B CA 1
ATOM 2300 C C . PHE B 1 135 ? -6.32 15.773 -2.691 1 98.56 135 PHE B C 1
ATOM 2302 O O . PHE B 1 135 ? -6.156 16.797 -3.361 1 98.56 135 PHE B O 1
ATOM 2309 N N . ARG B 1 136 ? -7.352 15.5 -1.98 1 98.06 136 ARG B N 1
ATOM 2310 C CA . ARG B 1 136 ? -8.344 16.531 -1.713 1 98.06 136 ARG B CA 1
ATOM 2311 C C . ARG B 1 136 ? -8.148 17.141 -0.326 1 98.06 136 ARG B C 1
ATOM 2313 O O . ARG B 1 136 ? -8.07 16.406 0.667 1 98.06 136 ARG B O 1
ATOM 2320 N N . VAL B 1 137 ? -8.047 18.438 -0.313 1 97.12 137 VAL B N 1
ATOM 2321 C CA . VAL B 1 137 ? -7.879 19.156 0.944 1 97.12 137 VAL B CA 1
ATOM 2322 C C . VAL B 1 137 ? -9.203 19.797 1.349 1 97.12 137 VAL B C 1
ATOM 2324 O O . VAL B 1 137 ? -9.828 20.5 0.549 1 97.12 137 VAL B O 1
ATOM 2327 N N . GLY B 1 138 ? -9.609 19.531 2.576 1 95.19 138 GLY B N 1
ATOM 2328 C CA . GLY B 1 138 ? -10.859 20.078 3.062 1 95.19 138 GLY B CA 1
ATOM 2329 C C . GLY B 1 138 ? -10.875 20.297 4.566 1 95.19 138 GLY B C 1
ATOM 2330 O O . GLY B 1 138 ? -9.875 20.047 5.242 1 95.19 138 GLY B O 1
ATOM 2331 N N . ALA B 1 139 ? -12.016 20.812 4.984 1 94.38 139 ALA B N 1
ATOM 2332 C CA . ALA B 1 139 ? -12.164 21.078 6.414 1 94.38 139 ALA B CA 1
ATOM 2333 C C . ALA B 1 139 ? -12.297 19.781 7.199 1 94.38 139 ALA B C 1
ATOM 2335 O O . ALA B 1 139 ? -12.945 18.828 6.742 1 94.38 139 ALA B O 1
ATOM 2336 N N . LEU B 1 140 ? -11.641 19.75 8.336 1 92.75 140 LEU B N 1
ATOM 2337 C CA . LEU B 1 140 ? -11.984 18.703 9.289 1 92.75 140 LEU B CA 1
ATOM 2338 C C . LEU B 1 140 ? -13.445 18.812 9.719 1 92.75 140 LEU B C 1
ATOM 2340 O O . LEU B 1 140 ? -13.906 19.906 10.055 1 92.75 140 LEU B O 1
ATOM 2344 N N . ARG B 1 141 ? -14.102 17.719 9.633 1 91.12 141 ARG B N 1
ATOM 2345 C CA . ARG B 1 141 ? -15.516 17.781 9.984 1 91.12 141 ARG B CA 1
ATOM 2346 C C . ARG B 1 141 ? -15.852 16.766 11.078 1 91.12 141 ARG B C 1
ATOM 2348 O O . ARG B 1 141 ? -15.281 15.68 11.125 1 91.12 141 ARG B O 1
ATOM 2355 N N . TRP B 1 142 ? -16.609 17.141 11.961 1 87.88 142 TRP B N 1
ATOM 2356 C CA . TRP B 1 142 ? -17.188 16.312 13.008 1 87.88 142 TRP B CA 1
ATOM 2357 C C . TRP B 1 142 ? -18.719 16.375 12.977 1 87.88 142 TRP B C 1
ATOM 2359 O O . TRP B 1 142 ? -19.312 17.438 13.18 1 87.88 142 TRP B O 1
ATOM 2369 N N . ARG B 1 143 ? -19.375 15.352 12.734 1 85.62 143 ARG B N 1
ATOM 2370 C CA . ARG B 1 143 ? -20.828 15.266 12.586 1 85.62 143 ARG B CA 1
ATOM 2371 C C . ARG B 1 143 ? -21.328 16.219 11.508 1 85.62 143 ARG B C 1
ATOM 2373 O O . ARG B 1 143 ? -22.312 16.938 11.711 1 85.62 143 ARG B O 1
ATOM 2380 N N . GLY B 1 144 ? -20.484 16.297 10.5 1 86.44 144 GLY B N 1
ATOM 2381 C CA . GLY B 1 144 ? -20.875 17.078 9.336 1 86.44 144 GLY B CA 1
ATOM 2382 C C . GLY B 1 144 ? -20.531 18.547 9.438 1 86.44 144 GLY B C 1
ATOM 2383 O O . GLY B 1 144 ? -20.672 19.297 8.477 1 86.44 144 GLY B O 1
ATOM 2384 N N . LEU B 1 145 ? -20.109 18.906 10.578 1 91.19 145 LEU B N 1
ATOM 2385 C CA . LEU B 1 145 ? -19.781 20.312 10.789 1 91.19 145 LEU B CA 1
ATOM 2386 C C . LEU B 1 145 ? -18.281 20.531 10.797 1 91.19 145 LEU B C 1
ATOM 2388 O O . LEU B 1 145 ? -17.531 19.734 11.359 1 91.19 145 LEU B O 1
ATOM 2392 N N . SER B 1 146 ? -17.938 21.641 10.211 1 93.88 146 SER B N 1
ATOM 2393 C CA . SER B 1 146 ? -16.516 21.984 10.211 1 93.88 146 SER B CA 1
ATOM 2394 C C . SER B 1 146 ? -16.031 22.312 11.625 1 93.88 146 SER B C 1
ATOM 2396 O O . SER B 1 146 ? -16.719 22.984 12.391 1 93.88 146 SER B O 1
ATOM 2398 N N . VAL B 1 147 ? -14.852 21.812 11.922 1 92.62 147 VAL B N 1
ATOM 2399 C CA . VAL B 1 147 ? -14.25 22.031 13.234 1 92.62 147 VAL B CA 1
ATOM 2400 C C . VAL B 1 147 ? -13.367 23.266 13.203 1 92.62 147 VAL B C 1
ATOM 2402 O O . VAL B 1 147 ? -12.484 23.391 12.359 1 92.62 147 VAL B O 1
ATOM 2405 N N . PRO B 1 148 ? -13.586 24.219 14.219 1 91.38 148 PRO B N 1
ATOM 2406 C CA . PRO B 1 148 ? -12.719 25.391 14.242 1 91.38 148 PRO B CA 1
ATOM 2407 C C . PRO B 1 148 ? -11.281 25.062 14.641 1 91.38 148 PRO B C 1
ATOM 2409 O O . PRO B 1 148 ? -11.047 24.109 15.383 1 91.38 148 PRO B O 1
ATOM 2412 N N . ARG B 1 149 ? -10.414 25.875 14.195 1 86.56 149 ARG B N 1
ATOM 2413 C CA . ARG B 1 149 ? -8.984 25.641 14.336 1 86.56 149 ARG B CA 1
ATOM 2414 C C . ARG B 1 149 ? -8.602 25.469 15.805 1 86.56 149 ARG B C 1
ATOM 2416 O O . ARG B 1 149 ? -7.852 24.562 16.156 1 86.56 149 ARG B O 1
ATOM 2423 N N . PRO B 1 150 ? -9.133 26.266 16.75 1 83.69 150 PRO B N 1
ATOM 2424 C CA . PRO B 1 150 ? -8.711 26.156 18.141 1 83.69 150 PRO B CA 1
ATOM 2425 C C . PRO B 1 150 ? -9.094 24.812 18.781 1 83.69 150 PRO B C 1
ATOM 2427 O O . PRO B 1 150 ? -8.422 24.344 19.688 1 83.69 150 PRO B O 1
ATOM 2430 N N . ILE B 1 151 ? -10.102 24.203 18.234 1 90.12 151 ILE B N 1
ATOM 2431 C CA . ILE B 1 151 ? -10.625 22.969 18.797 1 90.12 151 ILE B CA 1
ATOM 2432 C C . ILE B 1 151 ? -10.023 21.766 18.047 1 90.12 151 ILE B C 1
ATOM 2434 O O . ILE B 1 151 ? -9.852 20.703 18.641 1 90.12 151 ILE B O 1
ATOM 2438 N N . ALA B 1 152 ? -9.656 22.047 16.844 1 90 152 ALA B N 1
ATOM 2439 C CA . ALA B 1 152 ? -9.211 20.969 15.961 1 90 152 ALA B CA 1
ATOM 2440 C C . ALA B 1 152 ? -7.973 20.266 16.516 1 90 152 ALA B C 1
ATOM 2442 O O . ALA B 1 152 ? -7.891 19.047 16.516 1 90 152 ALA B O 1
ATOM 2443 N N . ARG B 1 153 ? -7.109 21.016 17.016 1 87.06 153 ARG B N 1
ATOM 2444 C CA . ARG B 1 153 ? -5.863 20.453 17.516 1 87.06 153 ARG B CA 1
ATOM 2445 C C . ARG B 1 153 ? -6.129 19.484 18.672 1 87.06 153 ARG B C 1
ATOM 2447 O O . ARG B 1 153 ? -5.57 18.375 18.703 1 87.06 153 ARG B O 1
ATOM 2454 N N . ARG B 1 154 ? -6.914 19.891 19.578 1 88.12 154 ARG B N 1
ATOM 2455 C CA . ARG B 1 154 ? -7.227 19.062 20.734 1 88.12 154 ARG B CA 1
ATOM 2456 C C . ARG B 1 154 ? -7.969 17.797 20.312 1 88.12 154 ARG B C 1
ATOM 2458 O O . ARG B 1 154 ? -7.723 16.719 20.844 1 88.12 154 ARG B O 1
ATOM 2465 N N . MET B 1 155 ? -8.812 17.969 19.391 1 89.31 155 MET B N 1
ATOM 2466 C CA . MET B 1 155 ? -9.602 16.844 18.906 1 89.31 155 MET B CA 1
ATOM 2467 C C . MET B 1 155 ? -8.711 15.797 18.234 1 89.31 155 MET B C 1
ATOM 2469 O O . MET B 1 155 ? -8.82 14.602 18.531 1 89.31 155 MET B O 1
ATOM 2473 N N . ILE B 1 156 ? -7.859 16.219 17.406 1 87.31 156 ILE B N 1
ATOM 2474 C CA . ILE B 1 156 ? -6.977 15.328 16.672 1 87.31 156 ILE B CA 1
ATOM 2475 C C . ILE B 1 156 ? -6 14.656 17.625 1 87.31 156 ILE B C 1
ATOM 2477 O O . ILE B 1 156 ? -5.715 13.461 17.5 1 87.31 156 ILE B O 1
ATOM 2481 N N . ALA B 1 157 ? -5.555 15.461 18.562 1 89.88 157 ALA B N 1
ATOM 2482 C CA . ALA B 1 157 ? -4.652 14.906 19.578 1 89.88 157 ALA B CA 1
ATOM 2483 C C . ALA B 1 157 ? -5.32 13.766 20.344 1 89.88 157 ALA B C 1
ATOM 2485 O O . ALA B 1 157 ? -4.711 12.719 20.547 1 89.88 157 ALA B O 1
ATOM 2486 N N . ARG B 1 158 ? -6.531 13.961 20.703 1 90.31 158 ARG B N 1
ATOM 2487 C CA . ARG B 1 158 ? -7.281 12.938 21.422 1 90.31 158 ARG B CA 1
ATOM 2488 C C . ARG B 1 158 ? -7.469 11.695 20.547 1 90.31 158 ARG B C 1
ATOM 2490 O O . ARG B 1 158 ? -7.289 10.57 21.031 1 90.31 158 ARG B O 1
ATOM 2497 N N . THR B 1 159 ? -7.809 11.906 19.328 1 88.94 159 THR B N 1
ATOM 2498 C CA . THR B 1 159 ? -8.039 10.805 18.406 1 88.94 159 THR B CA 1
ATOM 2499 C C . THR B 1 159 ? -6.754 10.008 18.172 1 88.94 159 THR B C 1
ATOM 2501 O O . THR B 1 159 ? -6.754 8.781 18.266 1 88.94 159 THR B O 1
ATOM 2504 N N . LEU B 1 160 ? -5.703 10.711 17.969 1 89.38 160 LEU B N 1
ATOM 2505 C CA . LEU B 1 160 ? -4.414 10.078 17.703 1 89.38 160 LEU B CA 1
ATOM 2506 C C . LEU B 1 160 ? -3.971 9.242 18.906 1 89.38 160 LEU B C 1
ATOM 2508 O O . LEU B 1 160 ? -3.477 8.125 18.734 1 89.38 160 LEU B O 1
ATOM 2512 N N . ARG B 1 161 ? -4.191 9.719 20.094 1 90.38 161 ARG B N 1
ATOM 2513 C CA . ARG B 1 161 ? -3.816 8.984 21.297 1 90.38 161 ARG B CA 1
ATOM 2514 C C . ARG B 1 161 ? -4.672 7.738 21.469 1 90.38 161 ARG B C 1
ATOM 2516 O O . ARG B 1 161 ? -4.168 6.68 21.859 1 90.38 161 ARG B O 1
ATOM 2523 N N . ARG B 1 162 ? -5.902 7.883 21.141 1 88.81 162 ARG B N 1
ATOM 2524 C CA . ARG B 1 162 ? -6.82 6.754 21.234 1 88.81 162 ARG B CA 1
ATOM 2525 C C . ARG B 1 162 ? -6.453 5.656 20.234 1 88.81 162 ARG B C 1
ATOM 2527 O O . ARG B 1 162 ? -6.41 4.477 20.594 1 88.81 162 ARG B O 1
ATOM 2534 N N . VAL B 1 163 ? -6.16 6.062 19.062 1 88 163 VAL B N 1
ATOM 2535 C CA . VAL B 1 163 ? -5.816 5.125 18 1 88 163 VAL B CA 1
ATOM 2536 C C . VAL B 1 163 ? -4.496 4.43 18.328 1 88 163 VAL B C 1
ATOM 2538 O O . VAL B 1 163 ? -4.359 3.223 18.125 1 88 163 VAL B O 1
ATOM 2541 N N . HIS B 1 164 ? -3.637 5.164 18.859 1 87.94 164 HIS B N 1
ATOM 2542 C CA . HIS B 1 164 ? -2.314 4.633 19.172 1 87.94 164 HIS B CA 1
ATOM 2543 C C . HIS B 1 164 ? -2.379 3.633 20.312 1 87.94 164 HIS B C 1
ATOM 2545 O O . HIS B 1 164 ? -1.613 2.668 20.359 1 87.94 164 HIS B O 1
ATOM 2551 N N . ALA B 1 165 ? -3.252 3.803 21.188 1 85.12 165 ALA B N 1
ATOM 2552 C CA . ALA B 1 165 ? -3.369 2.975 22.391 1 85.12 165 ALA B CA 1
ATOM 2553 C C . ALA B 1 165 ? -4.016 1.63 22.062 1 85.12 165 ALA B C 1
ATOM 2555 O O . ALA B 1 165 ? -4.016 0.718 22.891 1 85.12 165 ALA B O 1
ATOM 2556 N N . ARG B 1 166 ? -4.5 1.451 20.891 1 77.88 166 ARG B N 1
ATOM 2557 C CA . ARG B 1 166 ? -5.223 0.229 20.547 1 77.88 166 ARG B CA 1
ATOM 2558 C C . ARG B 1 166 ? -4.262 -0.945 20.391 1 77.88 166 ARG B C 1
ATOM 2560 O O . ARG B 1 166 ? -4.688 -2.102 20.375 1 77.88 166 ARG B O 1
ATOM 2567 N N . ILE B 1 167 ? -3.008 -0.854 20 1 72.94 167 ILE B N 1
ATOM 2568 C CA . ILE B 1 167 ? -2.074 -1.956 19.797 1 72.94 167 ILE B CA 1
ATOM 2569 C C . ILE B 1 167 ? -1.185 -2.109 21.031 1 72.94 167 ILE B C 1
ATOM 2571 O O . ILE B 1 167 ? -0.606 -3.176 21.266 1 72.94 167 ILE B O 1
ATOM 2575 N N . GLY B 1 168 ? -1.091 -1.11 22.016 1 50.94 168 GLY B N 1
ATOM 2576 C CA . GLY B 1 168 ? -0.319 -1.353 23.219 1 50.94 168 GLY B CA 1
ATOM 2577 C C . GLY B 1 168 ? -0.975 -2.348 24.156 1 50.94 168 GLY B C 1
ATOM 2578 O O . GLY B 1 168 ? -2.184 -2.58 24.078 1 50.94 168 GLY B O 1
#

Sequence (336 aa):
MNPESIFYSVVNGDLPPSQAGTLLGWRFVEYDDALRRIHVEFDAGPMLTNPMGNVQGGFLSAMLDDCMGPAIYATLPANRIAVMVESKTSFVSPARPGRIIGWGEVEHSKGSIAFTRGWLTDPAGNVLATATATFRVGALRWRGLSVPRPIARRMIARTLRRVHARIGMNPESIFYSVVNGDLPPSQAGTLLGWRFVEYDDALRRIHVEFDAGPMLTNPMGNVQGGFLSAMLDDCMGPAIYATLPANRIAVMVESKTSFVSPARPGRIIGWGEVEHSKGSIAFTRGWLTDPAGNVLATATATFRVGALRWRGLSVPRPIARRMIARTLRRVHARIG

pLDDT: mean 93.89, std 7.58, range [50.94, 98.94]

Organism: Stenotrophomonas maltophilia (strain K279a) (NCBI:txid522373)

InterPro domains:
  IPR006683 Thioesterase domain [PF03061] (52-121)
  IPR029069 HotDog domain superfamily [SSF54637] (3-135)
  IPR039298 Acyl-coenzyme A thioesterase 13 [PTHR21660] (36-137)

Radius of gyration: 19.86 Å; Cα contacts (8 Å, |Δi|>4): 833; chains: 2; bounding box: 45×56×47 Å

Nearest PDB structures (foldseek):
  2pim-assembly1_A  TM=9.714E-01  e=7.539E-13  Cupriavidus pinatubonensis JMP134
  3lz7-assembly1_A  TM=9.106E-01  e=2.582E-09  Haemophilus influenzae
  1vi8-assembly1_B  TM=9.078E-01  e=8.562E-09  Escherichia coli
  1vh5-assembly1_A  TM=8.899E-01  e=5.864E-09  Escherichia coli
  4k4c-assembly1_D  TM=8.749E-01  e=1.418E-08  Escherichia coli K-12

Foldseek 3Di:
DPCQFLLVCCLVPVFDDFPLCVQFQKHFDDADPVQLKGKIKGQHDQVQADPVQFRDVVVVVVVQCVAALSSVSVPDALFKHKDWDDKDKDFDDTHHGGMKIKMKGFDDDDDQKTKMKMWIDDPVRHTGMIMITMIGMDGRDDPRHGDDRVVSSVVVRVVRVVSVVPVD/DPCQFLLVCCLVPVFDDAPLCVQFQKHFDDADPVQLKGKIKGQHDQVQADPVQFRDVVVVVVVQCVAALSSVSVPDALFKHKDWDDKDKDFDDTHHGGMKIKMKGFDDDDDQKTKMKMWIDDPVRHTGMIMITMIGMDGRDDPRHGDDRVVSSVVVRVVRVVSVVPVD